Protein AF-A0A0D6P9W5-F1 (afdb_monomer_lite)

InterPro domains:
  IPR011990 Tetratricopeptide-like helical domain superfamily [G3DSA:1.25.40.10] (229-358)
  IPR011990 Tetratricopeptide-like helical domain superfamily [SSF48452] (278-353)
  IPR041307 Polysaccharide biosynthesis enzyme WcbI [PF18588] (5-209)

Structure (mmCIF, N/CA/C/O backbone):
data_AF-A0A0D6P9W5-F1
#
_entry.id   AF-A0A0D6P9W5-F1
#
loop_
_atom_site.group_PDB
_atom_site.id
_atom_site.type_symbol
_atom_site.label_atom_id
_atom_site.label_alt_id
_atom_site.label_comp_id
_atom_site.label_asym_id
_atom_site.label_entity_id
_atom_site.label_seq_id
_atom_site.pdbx_PDB_ins_code
_atom_site.Cartn_x
_atom_site.Cartn_y
_atom_site.Cartn_z
_atom_site.occupancy
_atom_site.B_iso_or_equiv
_atom_site.auth_seq_id
_atom_site.auth_comp_id
_atom_site.auth_asym_id
_atom_site.auth_atom_id
_atom_site.pdbx_PDB_model_num
ATOM 1 N N . MET A 1 1 ? -7.718 16.954 31.239 1.00 73.81 1 MET A N 1
ATOM 2 C CA . MET A 1 1 ? -6.348 16.481 31.524 1.00 73.81 1 MET A CA 1
ATOM 3 C C . MET A 1 1 ? -5.926 15.621 30.350 1.00 73.81 1 MET A C 1
ATOM 5 O O . MET A 1 1 ? -6.805 14.928 29.845 1.00 73.81 1 MET A O 1
ATOM 9 N N . PRO A 1 2 ? -4.660 15.687 29.917 1.00 88.88 2 PRO A N 1
ATOM 10 C CA . PRO A 1 2 ? -4.118 14.778 28.911 1.00 88.88 2 PRO A CA 1
ATOM 11 C C . PRO A 1 2 ? -4.365 13.317 29.278 1.00 88.88 2 PRO A C 1
ATOM 13 O O . PRO A 1 2 ? -4.157 12.948 30.436 1.00 88.88 2 PRO A O 1
ATOM 16 N N . ARG A 1 3 ? -4.793 12.513 28.309 1.00 95.19 3 ARG A N 1
ATOM 17 C CA . ARG A 1 3 ? -4.984 11.064 28.444 1.00 95.19 3 ARG A CA 1
ATOM 18 C C . ARG A 1 3 ? -3.807 10.316 27.832 1.00 95.19 3 ARG A C 1
ATOM 20 O O . ARG A 1 3 ? -3.187 10.810 26.891 1.00 95.19 3 ARG A O 1
ATOM 27 N N . LEU A 1 4 ? -3.536 9.110 28.312 1.00 95.19 4 LEU A N 1
ATOM 28 C CA . LEU A 1 4 ? -2.693 8.133 27.632 1.00 95.19 4 LEU A CA 1
ATOM 29 C C . LEU A 1 4 ? -3.561 7.200 26.778 1.00 95.19 4 LEU A C 1
ATOM 31 O O . LEU A 1 4 ? -4.374 6.439 27.309 1.00 95.19 4 LEU A O 1
ATOM 35 N N . ILE A 1 5 ? -3.370 7.254 25.460 1.00 96.50 5 ILE A N 1
ATOM 36 C CA . ILE A 1 5 ? -4.061 6.418 24.475 1.00 96.50 5 ILE A CA 1
ATOM 37 C C . ILE A 1 5 ? -3.080 5.377 23.926 1.00 96.50 5 ILE A C 1
ATOM 39 O O . ILE A 1 5 ? -2.125 5.714 23.227 1.00 96.50 5 ILE A O 1
ATOM 43 N N . ALA A 1 6 ? -3.313 4.103 24.228 1.00 94.81 6 ALA A N 1
ATOM 44 C CA . ALA A 1 6 ? -2.525 3.003 23.683 1.00 94.81 6 ALA A CA 1
ATOM 45 C C . ALA A 1 6 ? -3.241 2.393 22.471 1.00 94.81 6 ALA A C 1
ATOM 47 O O . ALA A 1 6 ? -4.403 2.005 22.570 1.00 94.81 6 ALA A O 1
ATOM 48 N N . PHE A 1 7 ? -2.550 2.285 21.340 1.00 94.81 7 PHE A N 1
ATOM 49 C CA . PHE A 1 7 ? -3.012 1.600 20.136 1.00 94.81 7 PHE A CA 1
ATOM 50 C C . PHE A 1 7 ? -2.336 0.237 20.052 1.00 94.81 7 PHE A C 1
ATOM 52 O O . PHE A 1 7 ? -1.133 0.152 19.820 1.00 94.81 7 PHE A O 1
ATOM 59 N N . PHE A 1 8 ? -3.111 -0.827 20.225 1.00 92.00 8 PHE A N 1
ATOM 60 C CA . PHE A 1 8 ? -2.638 -2.201 20.136 1.00 92.00 8 PHE A CA 1
ATOM 61 C C . PHE A 1 8 ? -3.148 -2.858 18.853 1.00 92.00 8 PHE A C 1
ATOM 63 O O . PHE A 1 8 ? -4.350 -2.839 18.569 1.00 92.00 8 PHE A O 1
ATOM 70 N N . GLY A 1 9 ? -2.247 -3.433 18.063 1.00 90.88 9 GLY A N 1
ATOM 71 C CA . GLY A 1 9 ? -2.617 -4.166 16.854 1.00 90.88 9 GLY A CA 1
ATOM 72 C C . GLY A 1 9 ? -1.508 -4.224 15.815 1.00 90.88 9 GLY A C 1
ATOM 73 O O . GLY A 1 9 ? -0.324 -4.120 16.127 1.00 90.88 9 GLY A O 1
ATOM 74 N N . ASN A 1 10 ? -1.917 -4.397 14.565 1.00 90.38 10 ASN A N 1
ATOM 75 C CA . ASN A 1 10 ? -1.040 -4.500 13.411 1.00 90.38 10 ASN A CA 1
ATOM 76 C C . ASN A 1 10 ? -0.687 -3.106 12.840 1.00 90.38 10 ASN A C 1
ATOM 78 O O . ASN A 1 10 ? -0.968 -2.069 13.449 1.00 90.38 10 ASN A O 1
ATOM 82 N N . CYS A 1 11 ? -0.109 -3.067 11.637 1.00 89.75 11 CYS A N 1
ATOM 83 C CA . CYS A 1 11 ? 0.222 -1.835 10.916 1.00 89.75 11 CYS A CA 1
ATOM 84 C C . CYS A 1 11 ? -0.939 -0.824 10.818 1.00 89.75 11 CYS A C 1
ATOM 86 O O . CYS A 1 11 ? -0.685 0.373 10.890 1.00 89.75 11 CYS A O 1
ATOM 88 N N . GLN A 1 12 ? -2.203 -1.263 10.739 1.00 94.38 12 GLN A N 1
ATOM 89 C CA . GLN A 1 12 ? -3.370 -0.370 10.728 1.00 94.38 12 GLN A CA 1
ATOM 90 C C . GLN A 1 12 ? -3.530 0.372 12.061 1.00 94.38 12 GLN A C 1
ATOM 92 O O . GLN A 1 12 ? -3.827 1.565 12.059 1.00 94.38 12 GLN A O 1
ATOM 97 N N . SER A 1 13 ? -3.288 -0.294 13.198 1.00 94.31 13 SER A N 1
ATOM 98 C CA . SER A 1 13 ? -3.256 0.366 14.512 1.00 94.31 13 SER A CA 1
ATOM 99 C C . SER A 1 13 ? -2.096 1.352 14.620 1.00 94.31 13 SER A C 1
ATOM 101 O O . SER A 1 13 ? -2.263 2.426 15.195 1.00 94.31 13 SER A O 1
ATOM 103 N N . GLY A 1 14 ? -0.947 1.026 14.021 1.00 93.81 14 GLY A N 1
ATOM 104 C CA . GLY A 1 14 ? 0.173 1.958 13.882 1.00 93.81 14 GLY A CA 1
ATOM 105 C C . GLY A 1 14 ? -0.230 3.223 13.120 1.00 93.81 14 GLY A C 1
ATOM 106 O O . GLY A 1 14 ? -0.038 4.330 13.619 1.00 93.81 14 GLY A O 1
ATOM 107 N N . SER A 1 15 ? -0.885 3.071 11.966 1.00 94.12 15 SER A N 1
ATOM 108 C CA . SER A 1 15 ? -1.388 4.197 11.167 1.00 94.12 15 SER A CA 1
ATOM 109 C C . SER A 1 15 ? -2.434 5.035 11.912 1.00 94.12 15 SER A C 1
ATOM 111 O O . SER A 1 15 ? -2.401 6.263 11.821 1.00 94.12 15 SER A O 1
ATOM 113 N N . LEU A 1 16 ? -3.333 4.407 12.682 1.00 96.25 16 LEU A N 1
ATOM 114 C CA . LEU A 1 16 ? -4.276 5.117 13.557 1.00 96.25 16 LEU A CA 1
ATOM 115 C C . LEU A 1 16 ? -3.544 5.941 14.622 1.00 96.25 16 LEU A C 1
ATOM 117 O O . LEU A 1 16 ? -3.889 7.103 14.833 1.00 96.25 16 LEU A O 1
ATOM 121 N N . CYS A 1 17 ? -2.512 5.371 15.251 1.00 96.31 17 CYS A N 1
ATOM 122 C CA . CYS A 1 17 ? -1.683 6.069 16.231 1.00 96.31 17 CYS A CA 1
ATOM 123 C C . CYS A 1 17 ? -0.989 7.288 15.610 1.00 96.31 17 CYS A C 1
ATOM 125 O O . CYS A 1 17 ? -1.075 8.381 16.163 1.00 96.31 17 CYS A O 1
ATOM 127 N N . THR A 1 18 ? -0.359 7.132 14.440 1.00 94.88 18 THR A N 1
ATOM 128 C CA . THR A 1 18 ? 0.296 8.239 13.721 1.00 94.88 18 THR A CA 1
ATOM 129 C C . THR A 1 18 ? -0.693 9.337 13.339 1.00 94.88 18 THR A C 1
ATOM 131 O O . THR A 1 18 ? -0.389 10.522 13.474 1.00 94.88 18 THR A O 1
ATOM 134 N N . LEU A 1 19 ? -1.889 8.971 12.877 1.00 95.38 19 LEU A N 1
ATOM 135 C CA . LEU A 1 19 ? -2.914 9.952 12.537 1.00 95.38 19 LEU A CA 1
ATOM 136 C C . LEU A 1 19 ? -3.408 10.701 13.782 1.00 95.38 19 LEU A C 1
ATOM 138 O O . LEU A 1 19 ? -3.564 11.920 13.741 1.00 95.38 19 LEU A O 1
ATOM 142 N N . TYR A 1 20 ? -3.590 10.000 14.904 1.00 96.44 20 TYR A N 1
ATOM 143 C CA . TYR A 1 20 ? -3.958 10.617 16.179 1.00 96.44 20 TYR A CA 1
ATOM 144 C C . TYR A 1 20 ? -2.871 11.582 16.667 1.00 96.44 20 TYR A C 1
ATOM 146 O O . TYR A 1 20 ? -3.162 12.712 17.059 1.00 96.44 20 TYR A O 1
ATOM 154 N N . GLU A 1 21 ? -1.607 11.164 16.595 1.00 95.88 21 GLU A N 1
ATOM 155 C CA . GLU A 1 21 ? -0.449 11.983 16.958 1.00 95.88 21 GLU A CA 1
ATOM 156 C C . GLU A 1 21 ? -0.388 13.285 16.155 1.00 95.88 21 GLU A C 1
ATOM 158 O O . GLU A 1 21 ? -0.089 14.344 16.698 1.00 95.88 21 GLU A O 1
ATOM 163 N N . ARG A 1 22 ? -0.711 13.231 14.863 1.00 93.75 22 ARG A N 1
ATOM 164 C CA . ARG A 1 22 ? -0.615 14.395 13.975 1.00 93.75 22 ARG A CA 1
ATOM 165 C C . ARG A 1 22 ? -1.834 15.309 14.030 1.00 93.75 22 ARG A C 1
ATOM 167 O O . ARG A 1 22 ? -1.675 16.523 13.951 1.00 93.75 22 ARG A O 1
ATOM 174 N N . CYS A 1 23 ? -3.034 14.747 14.152 1.00 94.19 23 CYS A N 1
ATOM 175 C CA . CYS A 1 23 ? -4.282 15.506 14.039 1.00 94.19 23 CYS A CA 1
ATOM 176 C C . CYS A 1 23 ? -4.918 15.852 15.391 1.00 94.19 23 CYS A C 1
ATOM 178 O O . CYS A 1 23 ? -5.648 16.835 15.472 1.00 94.19 23 CYS A O 1
ATOM 180 N N . VAL A 1 24 ? -4.669 15.068 16.446 1.00 95.56 24 VAL A N 1
ATOM 181 C CA . VAL A 1 24 ? -5.411 15.169 17.718 1.00 95.56 24 VAL A CA 1
ATOM 182 C C . VAL A 1 24 ? -4.525 15.630 18.876 1.00 95.56 24 VAL A C 1
ATOM 184 O O . VAL A 1 24 ? -4.942 16.473 19.676 1.00 95.56 24 VAL A O 1
ATOM 187 N N . VAL A 1 25 ? -3.292 15.123 18.982 1.00 96.06 25 VAL A N 1
ATOM 188 C CA . VAL A 1 25 ? -2.354 15.505 20.060 1.00 96.06 25 VAL A CA 1
ATOM 189 C C . VAL A 1 25 ? -2.062 17.013 20.106 1.00 96.06 25 VAL A C 1
ATOM 191 O O . VAL A 1 25 ? -2.088 17.556 21.211 1.00 96.06 25 VAL A O 1
ATOM 194 N N . PRO A 1 26 ? -1.870 17.739 18.981 1.00 94.75 26 PRO A N 1
ATOM 195 C CA . PRO A 1 26 ? -1.599 19.181 19.023 1.00 94.75 26 PRO A CA 1
ATOM 196 C C . PRO A 1 26 ? -2.711 20.016 19.673 1.00 94.75 26 PRO A C 1
ATOM 198 O O . PRO A 1 26 ? -2.449 21.122 20.138 1.00 94.75 26 PRO A O 1
ATOM 201 N N . ILE A 1 27 ? -3.939 19.491 19.706 1.00 92.69 27 ILE A N 1
ATOM 202 C CA . ILE A 1 27 ? -5.123 20.163 20.252 1.00 92.69 27 ILE A CA 1
ATOM 203 C C . ILE A 1 27 ? -5.409 19.686 21.682 1.00 92.69 27 ILE A C 1
ATOM 205 O O . ILE A 1 27 ? -5.670 20.485 22.579 1.00 92.69 27 ILE A O 1
ATOM 209 N N . THR A 1 28 ? -5.351 18.374 21.910 1.00 94.12 28 THR A N 1
ATOM 210 C CA . THR A 1 28 ? -5.753 17.752 23.185 1.00 94.12 28 THR A CA 1
ATOM 211 C C . THR A 1 28 ? -4.629 17.686 24.220 1.00 94.12 28 THR A C 1
ATOM 213 O O . THR A 1 28 ? -4.897 17.633 25.422 1.00 94.12 28 THR A O 1
ATOM 216 N N . GLY A 1 29 ? -3.371 17.672 23.769 1.00 95.12 29 GLY A N 1
ATOM 217 C CA . GLY A 1 29 ? -2.205 17.395 24.605 1.00 95.12 29 GLY A CA 1
ATOM 218 C C . GLY A 1 29 ? -2.094 15.935 25.056 1.00 95.12 29 GLY A C 1
ATOM 219 O O . GLY A 1 29 ? -1.269 15.652 25.924 1.00 95.12 29 GLY A O 1
ATOM 220 N N . ASP A 1 30 ? -2.916 15.027 24.514 1.00 96.50 30 ASP A N 1
ATOM 221 C CA . ASP A 1 30 ? -2.878 13.595 24.825 1.00 96.50 30 ASP A CA 1
ATOM 222 C C . ASP A 1 30 ? -1.500 12.980 24.525 1.00 96.50 30 ASP A C 1
ATOM 224 O O . ASP A 1 30 ? -0.731 13.458 23.692 1.00 96.50 30 ASP A O 1
ATOM 228 N N . ARG A 1 31 ? -1.194 11.872 25.195 1.00 96.50 31 ARG A N 1
ATOM 229 C CA . ARG A 1 31 ? -0.029 11.033 24.903 1.00 96.50 31 ARG A CA 1
ATOM 230 C C . ARG A 1 31 ? -0.496 9.781 24.183 1.00 96.50 31 ARG A C 1
ATOM 232 O O . ARG A 1 31 ? -1.499 9.190 24.574 1.00 96.50 31 ARG A O 1
ATOM 239 N N . VAL A 1 32 ? 0.259 9.346 23.182 1.00 96.62 32 VAL A N 1
ATOM 240 C CA . VAL A 1 32 ? -0.043 8.125 22.429 1.00 96.62 32 VAL A CA 1
ATOM 241 C C . VAL A 1 32 ? 1.109 7.134 22.478 1.00 96.62 32 VAL A C 1
ATOM 243 O O . VAL A 1 32 ? 2.268 7.525 22.614 1.00 96.62 32 VAL A O 1
ATOM 246 N N . ALA A 1 33 ? 0.783 5.851 22.368 1.00 94.44 33 ALA A N 1
ATOM 247 C CA . ALA A 1 33 ? 1.757 4.781 22.203 1.00 94.44 33 ALA A CA 1
ATOM 248 C C . ALA A 1 33 ? 1.201 3.708 21.264 1.00 94.44 33 ALA A C 1
ATOM 250 O O . ALA A 1 33 ? 0.053 3.292 21.414 1.00 94.44 33 ALA A O 1
ATOM 251 N N . TYR A 1 34 ? 2.020 3.241 20.324 1.00 92.94 34 TYR A N 1
ATOM 252 C CA . TYR A 1 34 ? 1.706 2.094 19.477 1.00 92.94 34 TYR A CA 1
ATOM 253 C C . TYR A 1 34 ? 2.396 0.838 20.009 1.00 92.94 34 TYR A C 1
ATOM 255 O O . TYR A 1 34 ? 3.574 0.867 20.362 1.00 92.94 34 TYR A O 1
ATOM 263 N N . ILE A 1 35 ? 1.651 -0.262 20.048 1.00 89.88 35 ILE A N 1
ATOM 264 C CA . ILE A 1 35 ? 2.100 -1.565 20.523 1.00 89.88 35 ILE A CA 1
ATOM 265 C C . ILE A 1 35 ? 1.747 -2.593 19.453 1.00 89.88 35 ILE A C 1
ATOM 267 O O . ILE A 1 35 ? 0.573 -2.861 19.182 1.00 89.88 35 ILE A O 1
ATOM 271 N N . ALA A 1 36 ? 2.780 -3.159 18.836 1.00 85.81 36 ALA A N 1
ATOM 272 C CA . ALA A 1 36 ? 2.618 -4.146 17.784 1.00 85.81 36 ALA A CA 1
ATOM 273 C C . ALA A 1 36 ? 2.096 -5.475 18.349 1.00 85.81 36 ALA A C 1
ATOM 275 O O . ALA A 1 36 ? 2.652 -6.014 19.302 1.00 85.81 36 ALA A O 1
ATOM 276 N N . SER A 1 37 ? 1.074 -6.045 17.715 1.00 80.50 37 SER A N 1
ATOM 277 C CA . SER A 1 37 ? 0.486 -7.335 18.100 1.00 80.50 37 SER A CA 1
ATOM 278 C C . SER A 1 37 ? 1.173 -8.544 17.450 1.00 80.50 37 SER A C 1
ATOM 280 O O . SER A 1 37 ? 0.626 -9.643 17.465 1.00 80.50 37 SER A O 1
ATOM 282 N N . TYR A 1 38 ? 2.331 -8.356 16.810 1.00 72.31 38 TYR A N 1
ATOM 283 C CA . TYR A 1 38 ? 3.056 -9.426 16.108 1.00 72.31 38 TYR A CA 1
ATOM 284 C C . TYR A 1 38 ? 3.958 -10.261 17.029 1.00 72.31 38 TYR A C 1
ATOM 286 O O . TYR A 1 38 ? 4.495 -11.282 16.604 1.00 72.31 38 TYR A O 1
ATOM 294 N N . SER A 1 39 ? 4.138 -9.828 18.275 1.00 64.50 39 SER A N 1
ATOM 295 C CA . SER A 1 39 ? 4.960 -10.485 19.288 1.00 64.50 39 SER A CA 1
ATOM 296 C C . SER A 1 39 ? 4.282 -10.406 20.651 1.00 64.50 39 SER A C 1
ATOM 298 O O . SER A 1 39 ? 3.387 -9.585 20.861 1.00 64.50 39 SER A O 1
ATOM 300 N N . ASP A 1 40 ? 4.725 -11.248 21.584 1.00 69.38 40 ASP A N 1
ATOM 301 C CA . ASP A 1 40 ? 4.310 -11.135 22.979 1.00 69.38 40 ASP A CA 1
ATOM 302 C C . ASP A 1 40 ? 4.619 -9.732 23.523 1.00 69.38 40 ASP A C 1
ATOM 304 O O . ASP A 1 40 ? 5.593 -9.089 23.120 1.00 69.38 40 ASP A O 1
ATOM 308 N N . LEU A 1 41 ? 3.772 -9.263 24.442 1.00 72.19 41 LEU A N 1
ATOM 309 C CA . LEU A 1 41 ? 3.985 -8.000 25.141 1.00 72.19 41 LEU A CA 1
ATOM 310 C C . LEU A 1 41 ? 5.282 -8.086 25.949 1.00 72.19 41 LEU A C 1
ATOM 312 O O . LEU A 1 41 ? 5.387 -8.887 26.880 1.00 72.19 41 LEU A O 1
ATOM 316 N N . ASP A 1 42 ? 6.251 -7.234 25.621 1.00 76.56 42 ASP A N 1
ATOM 317 C CA . ASP A 1 42 ? 7.378 -6.997 26.513 1.00 76.56 42 ASP A CA 1
ATOM 318 C C . ASP A 1 42 ? 6.920 -6.229 27.769 1.00 76.56 42 ASP A C 1
ATOM 320 O O . ASP A 1 42 ? 5.776 -5.770 27.874 1.00 76.56 42 ASP A O 1
ATOM 324 N N . SER A 1 43 ? 7.809 -6.096 28.757 1.00 75.75 43 SER A N 1
ATOM 325 C CA . SER A 1 43 ? 7.474 -5.411 30.011 1.00 75.75 43 SER A CA 1
ATOM 326 C C . SER A 1 43 ? 7.020 -3.965 29.786 1.00 75.75 43 SER A C 1
ATOM 328 O O . SER A 1 43 ? 6.103 -3.502 30.452 1.00 75.75 43 SER A O 1
ATOM 330 N N . SER A 1 44 ? 7.604 -3.272 28.804 1.00 81.31 44 SER A N 1
ATOM 331 C CA . SER A 1 44 ? 7.263 -1.884 28.475 1.00 81.31 44 SER A CA 1
ATOM 332 C C . SER A 1 44 ? 5.863 -1.767 27.861 1.00 81.31 44 SER A C 1
ATOM 334 O O . SER A 1 44 ? 5.085 -0.878 28.220 1.00 81.31 44 SER A O 1
ATOM 336 N N . GLY A 1 45 ? 5.513 -2.672 26.949 1.00 81.12 45 GLY A N 1
ATOM 337 C CA . GLY A 1 45 ? 4.194 -2.766 26.336 1.00 81.12 45 GLY A CA 1
ATOM 338 C C . GLY A 1 45 ? 3.125 -3.126 27.362 1.00 81.12 45 GLY A C 1
ATOM 339 O O . GLY A 1 45 ? 2.077 -2.483 27.394 1.00 81.12 45 GLY A O 1
ATOM 340 N N . ALA A 1 46 ? 3.403 -4.087 28.246 1.00 81.12 46 ALA A N 1
ATOM 341 C CA . ALA A 1 46 ? 2.500 -4.453 29.336 1.00 81.12 46 ALA A CA 1
ATOM 342 C C . ALA A 1 46 ? 2.240 -3.272 30.289 1.00 81.12 46 ALA A C 1
ATOM 344 O O . ALA A 1 46 ? 1.084 -2.977 30.599 1.00 81.12 46 ALA A O 1
ATOM 345 N N . ASP A 1 47 ? 3.288 -2.543 30.683 1.00 82.94 47 ASP A N 1
ATOM 346 C CA . ASP A 1 47 ? 3.173 -1.351 31.532 1.00 82.94 47 ASP A CA 1
ATOM 347 C C . ASP A 1 47 ? 2.386 -0.227 30.838 1.00 82.94 47 ASP A C 1
ATOM 349 O O . ASP A 1 47 ? 1.559 0.452 31.457 1.00 82.94 47 ASP A O 1
ATOM 353 N N . THR A 1 48 ? 2.592 -0.046 29.531 1.00 85.25 48 THR A N 1
ATOM 354 C CA . THR A 1 48 ? 1.854 0.936 28.721 1.00 85.25 48 THR A CA 1
ATOM 355 C C . THR A 1 48 ? 0.369 0.587 28.647 1.00 85.25 48 THR A C 1
ATOM 357 O O . THR A 1 48 ? -0.474 1.453 28.866 1.00 85.25 48 THR A O 1
ATOM 360 N N . VAL A 1 49 ? 0.031 -0.682 28.399 1.00 84.81 49 VAL A N 1
ATOM 361 C CA . VAL A 1 49 ? -1.360 -1.161 28.402 1.00 84.81 49 VAL A CA 1
ATOM 362 C C . VAL A 1 49 ? -2.002 -0.975 29.779 1.00 84.81 49 VAL A C 1
ATOM 364 O O . VAL A 1 49 ? -3.137 -0.509 29.867 1.00 84.81 49 VAL A O 1
ATOM 367 N N . ALA A 1 50 ? -1.285 -1.302 30.857 1.00 83.19 50 ALA A N 1
ATOM 368 C CA . ALA A 1 50 ? -1.795 -1.200 32.224 1.00 83.19 50 ALA A CA 1
ATOM 369 C C . ALA A 1 50 ? -2.017 0.250 32.687 1.00 83.19 50 ALA A C 1
ATOM 371 O O . ALA A 1 50 ? -2.895 0.501 33.514 1.00 83.19 50 ALA A O 1
ATOM 372 N N . SER A 1 51 ? -1.227 1.194 32.168 1.00 87.44 51 SER A N 1
ATOM 373 C CA . SER A 1 51 ? -1.300 2.620 32.511 1.00 87.44 51 SER A CA 1
ATOM 374 C C . SER A 1 51 ? -2.175 3.451 31.571 1.00 87.44 51 SER A C 1
ATOM 376 O O . SER A 1 51 ? -2.415 4.624 31.856 1.00 87.44 51 SER A O 1
ATOM 378 N N . ALA A 1 52 ? -2.659 2.875 30.468 1.00 92.12 52 ALA A N 1
ATOM 379 C CA . ALA A 1 52 ? -3.482 3.583 29.499 1.00 92.12 52 ALA A CA 1
ATOM 380 C C . ALA A 1 52 ? -4.856 3.960 30.076 1.00 92.12 52 ALA A C 1
ATOM 382 O O . ALA A 1 52 ? -5.562 3.129 30.657 1.00 92.12 52 ALA A O 1
ATOM 383 N N . ASP A 1 53 ? -5.273 5.203 29.829 1.00 94.62 53 ASP A N 1
ATOM 384 C CA . ASP A 1 53 ? -6.643 5.653 30.086 1.00 94.62 53 ASP A CA 1
ATOM 385 C C . ASP A 1 53 ? -7.603 5.037 29.061 1.00 94.62 53 ASP A C 1
ATOM 387 O O . ASP A 1 53 ? -8.715 4.617 29.396 1.00 94.62 53 ASP A O 1
ATOM 391 N N . ILE A 1 54 ? -7.157 4.964 27.800 1.00 95.06 54 ILE A N 1
ATOM 392 C CA . ILE A 1 54 ? -7.883 4.330 26.700 1.00 95.06 54 ILE A CA 1
ATOM 393 C C 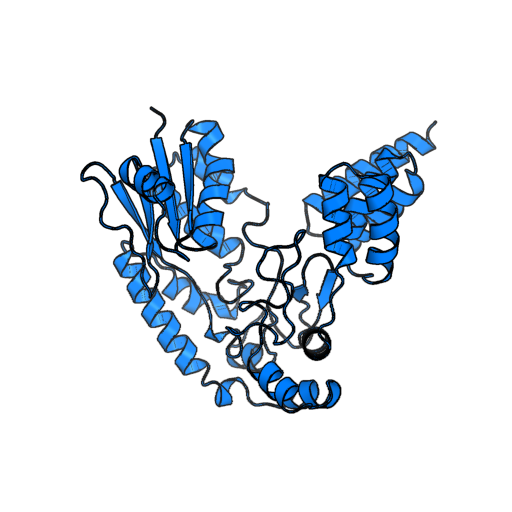. ILE A 1 54 ? -6.963 3.344 25.984 1.00 95.06 54 ILE A C 1
ATOM 395 O O . ILE A 1 54 ? -5.892 3.717 25.509 1.00 95.06 54 ILE A O 1
ATOM 399 N N . LEU A 1 55 ? -7.422 2.101 25.848 1.00 94.31 55 LEU A N 1
ATOM 400 C CA . LEU A 1 55 ? -6.804 1.102 24.982 1.00 94.31 55 LEU A CA 1
ATOM 401 C C . LEU A 1 55 ? -7.648 0.940 23.715 1.00 94.31 55 LEU A C 1
ATOM 403 O O . LEU A 1 55 ? -8.764 0.419 23.765 1.00 94.31 55 LEU A O 1
ATOM 407 N N . VAL A 1 56 ? -7.096 1.342 22.576 1.00 94.69 56 VAL A N 1
ATOM 408 C CA . VAL A 1 56 ? -7.613 1.022 21.245 1.00 94.69 56 VAL A CA 1
ATOM 409 C C . VAL A 1 56 ? -7.077 -0.357 20.864 1.00 94.69 56 VAL A C 1
ATOM 411 O O . VAL A 1 56 ? -5.905 -0.493 20.524 1.00 94.69 56 VAL A O 1
ATOM 414 N N . ASN A 1 57 ? -7.914 -1.389 20.970 1.00 92.44 57 ASN A N 1
ATOM 415 C CA . ASN A 1 57 ? -7.524 -2.785 20.764 1.00 92.44 57 ASN A CA 1
ATOM 416 C C . ASN A 1 57 ? -8.079 -3.308 19.434 1.00 92.44 57 ASN A C 1
ATOM 418 O O . ASN A 1 57 ? -9.298 -3.396 19.248 1.00 92.44 57 ASN A O 1
ATOM 422 N N . GLN A 1 58 ? -7.191 -3.649 18.504 1.00 92.75 58 GLN A N 1
ATOM 423 C CA . GLN A 1 58 ? -7.594 -4.200 17.219 1.00 92.75 58 GLN A CA 1
ATOM 424 C C . GLN A 1 58 ? -8.038 -5.657 17.356 1.00 92.75 58 GLN A C 1
ATOM 426 O O . GLN A 1 58 ? -7.304 -6.514 17.840 1.00 92.75 58 GLN A O 1
ATOM 431 N N . VAL A 1 59 ? -9.236 -5.956 16.862 1.00 90.25 59 VAL A N 1
ATOM 432 C CA . VAL A 1 59 ? -9.761 -7.317 16.801 1.00 90.25 59 VAL A CA 1
ATOM 433 C C . VAL A 1 59 ? -9.207 -8.003 15.558 1.00 90.25 59 VAL A C 1
ATOM 435 O O . VAL A 1 59 ? -9.590 -7.686 14.428 1.00 90.25 59 VAL A O 1
ATOM 438 N N . LEU A 1 60 ? -8.303 -8.950 15.794 1.00 85.81 60 LEU A N 1
ATOM 439 C CA . LEU A 1 60 ? -7.690 -9.833 14.805 1.00 85.81 60 LEU A CA 1
ATOM 440 C C . LEU A 1 60 ? -8.303 -11.240 14.893 1.00 85.81 60 LEU A C 1
ATOM 442 O O . LEU A 1 60 ? -8.959 -11.592 15.871 1.00 85.81 60 LEU A O 1
ATOM 446 N N . ASP A 1 61 ? -8.053 -12.072 13.880 1.00 78.19 61 ASP A N 1
ATOM 447 C CA . ASP A 1 61 ? -8.487 -13.481 13.876 1.00 78.19 61 ASP A CA 1
ATOM 448 C C . ASP A 1 61 ? -7.579 -14.384 14.749 1.00 78.19 61 ASP A C 1
ATOM 450 O O . ASP A 1 61 ? -7.790 -15.595 14.822 1.00 78.19 61 ASP A O 1
ATOM 454 N N . PHE A 1 62 ? -6.550 -13.815 15.388 1.00 68.88 62 PHE A N 1
ATOM 455 C CA . PHE A 1 62 ? -5.510 -14.519 16.140 1.00 68.88 62 PHE A CA 1
ATOM 456 C C . PHE A 1 62 ? -5.093 -13.758 17.413 1.00 68.88 62 PHE A C 1
ATOM 458 O O . PHE A 1 62 ? -5.306 -12.555 17.527 1.00 68.88 62 PHE A O 1
ATOM 465 N N . ALA A 1 63 ? -4.503 -14.486 18.368 1.00 57.62 63 ALA A N 1
ATOM 466 C CA . ALA A 1 63 ? -3.849 -13.952 19.570 1.00 57.62 63 ALA A CA 1
ATOM 467 C C . ALA A 1 63 ? -2.480 -13.326 19.212 1.00 57.62 63 ALA A C 1
ATOM 469 O O . ALA A 1 63 ? -1.871 -13.794 18.249 1.00 57.62 63 ALA A O 1
ATOM 470 N N . PRO A 1 64 ? -1.948 -12.345 19.969 1.00 56.69 64 PRO A N 1
ATOM 471 C CA . PRO A 1 64 ? -2.301 -11.983 21.341 1.00 56.69 64 PRO A CA 1
ATOM 472 C C . PRO A 1 64 ? -3.429 -10.958 21.460 1.00 56.69 64 PRO A C 1
ATOM 474 O O . PRO A 1 64 ? -3.586 -10.064 20.638 1.00 56.69 64 PRO A O 1
ATOM 477 N N . ASP A 1 65 ? -4.191 -11.093 22.544 1.00 66.44 65 ASP A N 1
ATOM 478 C CA . ASP A 1 65 ? -5.234 -10.157 22.939 1.00 66.44 65 ASP A CA 1
ATOM 479 C C . ASP A 1 65 ? -4.913 -9.619 24.343 1.00 66.44 65 ASP A C 1
ATOM 481 O O . ASP A 1 65 ? -4.925 -10.390 25.309 1.00 66.44 65 ASP A O 1
ATOM 485 N N . PRO A 1 66 ? -4.621 -8.317 24.487 1.00 62.66 66 PRO A N 1
ATOM 486 C CA . PRO A 1 66 ? -4.150 -7.717 25.728 1.00 62.66 66 PRO A CA 1
ATOM 487 C C . PRO A 1 66 ? -5.283 -7.505 26.743 1.00 62.66 66 PRO A C 1
ATOM 489 O O . PRO A 1 66 ? -5.095 -6.764 27.701 1.00 62.66 66 PRO A O 1
ATOM 492 N N . ARG A 1 67 ? -6.462 -8.126 26.558 1.00 61.53 67 ARG A N 1
ATOM 493 C CA . ARG A 1 67 ? -7.683 -7.958 27.375 1.00 61.53 67 ARG A CA 1
ATOM 494 C C . ARG A 1 67 ? -7.496 -8.037 28.899 1.00 61.53 67 ARG A C 1
ATOM 496 O O . ARG A 1 67 ? -8.411 -7.643 29.619 1.00 61.53 67 ARG A O 1
ATOM 503 N N . GLN A 1 68 ? -6.359 -8.512 29.411 1.00 63.19 68 GLN A N 1
ATOM 504 C CA . GLN A 1 68 ? -5.972 -8.325 30.814 1.00 63.19 68 GLN A CA 1
ATOM 505 C C . GLN A 1 68 ? -5.475 -6.887 31.058 1.00 63.19 68 GLN A C 1
ATOM 507 O O . GLN A 1 68 ? -4.289 -6.647 31.266 1.00 63.19 68 GLN A O 1
ATOM 512 N N . VAL A 1 69 ? -6.404 -5.931 31.034 1.00 68.56 69 VAL A N 1
ATOM 513 C CA . VAL A 1 69 ? -6.157 -4.515 31.352 1.00 68.56 69 VAL A CA 1
ATOM 514 C C . VAL A 1 69 ? -6.653 -4.156 32.753 1.00 68.56 69 VAL A C 1
ATOM 516 O O . VAL A 1 69 ? -7.462 -4.876 33.342 1.00 68.56 69 VAL A O 1
ATOM 519 N N . SER A 1 70 ? -6.196 -3.020 33.290 1.00 71.56 70 SER A N 1
ATOM 520 C CA . SER A 1 70 ? -6.741 -2.459 34.532 1.00 71.56 70 SER A CA 1
ATOM 521 C C . SER A 1 70 ? -8.247 -2.192 34.403 1.00 71.56 70 SER A C 1
ATOM 523 O O . SER A 1 70 ? -8.727 -1.778 33.349 1.00 71.56 70 SER A O 1
ATOM 525 N N . ALA A 1 71 ? -9.000 -2.338 35.499 1.00 72.44 71 ALA A N 1
ATOM 526 C CA . ALA A 1 71 ? -10.435 -2.035 35.536 1.00 72.44 71 ALA A CA 1
ATOM 527 C C . ALA A 1 71 ? -10.764 -0.560 35.217 1.00 72.44 71 ALA A C 1
ATOM 529 O O . ALA A 1 71 ? -11.900 -0.248 34.867 1.00 72.44 71 ALA A O 1
ATOM 530 N N . SER A 1 72 ? -9.790 0.346 35.353 1.00 81.69 72 SER A N 1
ATOM 531 C CA . SER A 1 72 ? -9.933 1.767 35.018 1.00 81.69 72 SER A CA 1
ATOM 532 C C . SER A 1 72 ? -9.745 2.075 33.530 1.00 81.69 72 SER A C 1
ATOM 534 O O . SER A 1 72 ? -10.131 3.155 33.091 1.00 81.69 72 SER A O 1
ATOM 536 N N . THR A 1 73 ? -9.148 1.163 32.758 1.00 88.50 73 THR A N 1
ATOM 537 C CA . THR A 1 73 ? -8.838 1.381 31.342 1.00 88.50 73 THR A CA 1
ATOM 538 C C . THR A 1 73 ? -10.093 1.212 30.496 1.00 88.50 73 THR A C 1
ATOM 540 O O . THR A 1 73 ? -10.727 0.153 30.482 1.00 88.50 73 THR A O 1
ATOM 543 N N . ARG A 1 74 ? -10.449 2.246 29.731 1.00 92.50 74 ARG A N 1
ATOM 544 C CA . ARG A 1 74 ? -11.539 2.156 28.756 1.00 92.50 74 ARG A CA 1
ATOM 545 C C . ARG A 1 74 ? -11.033 1.467 27.491 1.00 92.50 74 ARG A C 1
ATOM 547 O O . ARG A 1 74 ? -10.205 2.015 26.773 1.00 92.50 74 ARG A O 1
ATOM 554 N N . VAL A 1 75 ? -11.569 0.291 27.179 1.00 91.88 75 VAL A N 1
ATOM 555 C CA . VAL A 1 75 ? -11.218 -0.436 25.950 1.00 91.88 75 VAL A CA 1
ATOM 556 C C . VAL A 1 75 ? -12.159 -0.042 24.812 1.00 91.88 75 VAL A C 1
ATOM 558 O O . VAL A 1 75 ? -13.380 -0.112 24.957 1.00 91.88 75 VAL A O 1
ATOM 561 N N . VAL A 1 76 ? -11.594 0.351 23.672 1.00 93.88 76 VAL A N 1
ATOM 562 C CA . VAL A 1 76 ? -12.314 0.584 22.415 1.00 93.88 76 VAL A CA 1
ATOM 563 C C . VAL A 1 76 ? -11.811 -0.410 21.381 1.00 93.88 76 VAL A C 1
ATOM 565 O O . VAL A 1 76 ? -10.625 -0.449 21.068 1.00 93.88 76 VAL A O 1
ATOM 568 N N . LEU A 1 77 ? -12.721 -1.236 20.870 1.00 93.44 77 LEU A N 1
ATOM 569 C CA . LEU A 1 77 ? -12.403 -2.266 19.889 1.00 93.44 77 LEU A CA 1
ATOM 570 C C . LEU A 1 77 ? -12.469 -1.704 18.465 1.00 93.44 77 LEU A C 1
ATOM 572 O O . LEU A 1 77 ? -13.380 -0.938 18.133 1.00 93.44 77 LEU A O 1
ATOM 576 N N . VAL A 1 78 ? -11.517 -2.110 17.626 1.00 94.75 78 VAL A N 1
ATOM 577 C CA . VAL A 1 78 ? -11.418 -1.685 16.220 1.00 94.75 78 VAL A CA 1
ATOM 578 C C . VAL A 1 78 ? -11.263 -2.910 15.329 1.00 94.75 78 VAL A C 1
ATOM 580 O O . VAL A 1 78 ? -10.418 -3.756 15.615 1.00 94.75 78 VAL A O 1
ATOM 583 N N . PRO A 1 79 ? -12.060 -3.069 14.262 1.00 95.19 79 PRO A N 1
ATOM 584 C CA . PRO A 1 79 ? -11.949 -4.249 13.422 1.00 95.19 79 PRO A CA 1
ATOM 585 C C . PRO A 1 79 ? -10.682 -4.181 12.564 1.00 95.19 79 PRO A C 1
ATOM 587 O O . PRO A 1 79 ? -10.381 -3.156 11.956 1.00 95.19 79 PRO A O 1
ATOM 590 N N . HIS A 1 80 ? -9.969 -5.300 12.451 1.00 94.94 80 HIS A N 1
ATOM 591 C CA . HIS A 1 80 ? -9.047 -5.499 11.338 1.00 94.94 80 HIS A CA 1
ATOM 592 C C . HIS A 1 80 ? -9.820 -5.549 10.017 1.00 94.94 80 HIS A C 1
ATOM 594 O O . HIS A 1 80 ? -10.856 -6.21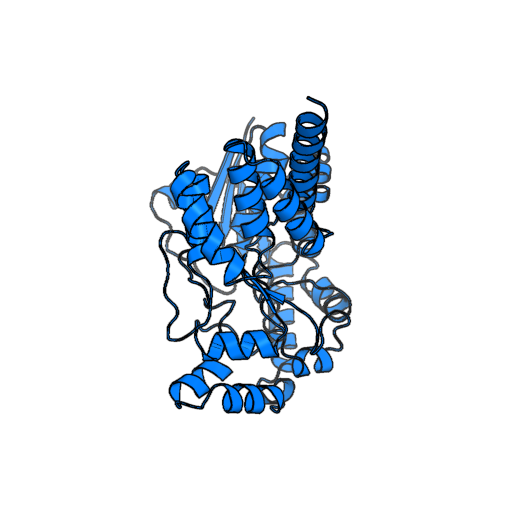9 9.944 1.00 94.94 80 HIS A O 1
ATOM 600 N N . VAL A 1 81 ? -9.306 -4.876 8.984 1.00 95.81 81 VAL A N 1
ATOM 601 C CA . VAL A 1 81 ? -9.930 -4.813 7.652 1.00 95.81 81 VAL A CA 1
ATOM 602 C C . VAL A 1 81 ? -8.997 -5.381 6.586 1.00 95.81 81 VAL A C 1
ATOM 604 O O . VAL A 1 81 ? -7.822 -5.033 6.551 1.00 95.81 81 VAL A O 1
ATOM 607 N N . ALA A 1 82 ? -9.500 -6.259 5.716 1.00 95.69 82 ALA A N 1
ATOM 608 C CA . ALA A 1 82 ? -8.692 -6.879 4.663 1.00 95.69 82 ALA A CA 1
ATOM 609 C C . ALA A 1 82 ? -9.539 -7.367 3.481 1.00 95.69 82 ALA A C 1
ATOM 611 O O . ALA A 1 82 ? -10.712 -7.711 3.646 1.00 95.69 82 ALA A O 1
ATOM 612 N N . ALA A 1 83 ? -8.917 -7.473 2.304 1.00 96.75 83 ALA A N 1
ATOM 613 C CA . ALA A 1 83 ? -9.542 -7.999 1.084 1.00 96.75 83 ALA A CA 1
ATOM 614 C C . ALA A 1 83 ? -8.676 -9.080 0.400 1.00 96.75 83 ALA A C 1
ATOM 616 O O . ALA A 1 83 ? -8.257 -8.917 -0.748 1.00 96.75 83 ALA A O 1
ATOM 617 N N . PRO A 1 84 ? -8.415 -10.226 1.062 1.00 96.44 84 PRO A N 1
ATOM 618 C CA . PRO A 1 84 ? -7.512 -11.259 0.538 1.00 96.44 84 PRO A CA 1
ATOM 619 C C . PRO A 1 84 ? -7.988 -11.883 -0.782 1.00 96.44 84 PRO A C 1
ATOM 621 O O . PRO A 1 84 ? -7.186 -12.409 -1.546 1.00 96.44 84 PRO A O 1
ATOM 624 N N . PHE A 1 85 ? -9.286 -11.812 -1.083 1.00 97.94 85 PHE A N 1
ATOM 625 C CA . PHE A 1 85 ? -9.862 -12.336 -2.322 1.00 97.94 85 PHE A CA 1
ATOM 626 C C . PHE A 1 85 ? -9.432 -11.563 -3.582 1.00 97.94 85 PHE A C 1
ATOM 628 O O . PHE A 1 85 ? -9.535 -12.113 -4.677 1.00 97.94 85 PHE A O 1
ATOM 635 N N . LEU A 1 86 ? -8.925 -10.328 -3.451 1.00 98.25 86 LEU A N 1
ATOM 636 C CA . LEU A 1 86 ? -8.355 -9.571 -4.575 1.00 98.25 86 LEU A CA 1
ATOM 637 C C . LEU A 1 86 ? -6.938 -10.029 -4.951 1.00 98.25 86 LEU A C 1
ATOM 639 O O . LEU A 1 86 ? -6.548 -9.922 -6.113 1.00 98.25 86 LEU A O 1
ATOM 643 N N . TRP A 1 87 ? -6.197 -10.592 -3.994 1.00 98.25 87 TRP A N 1
ATOM 644 C CA . TRP A 1 87 ? -4.840 -11.110 -4.183 1.00 98.25 87 TRP A CA 1
ATOM 645 C C . TRP A 1 87 ? -4.770 -12.566 -3.731 1.00 98.25 87 TRP A C 1
ATOM 647 O O . TRP A 1 87 ? -4.100 -12.893 -2.756 1.00 98.25 87 TRP A O 1
ATOM 657 N N . PRO A 1 88 ? -5.456 -13.485 -4.424 1.00 97.62 88 PRO A N 1
ATOM 658 C CA . PRO A 1 88 ? -5.643 -14.837 -3.918 1.00 97.62 88 PRO A CA 1
ATOM 659 C C . PRO A 1 88 ? -4.353 -15.662 -3.831 1.00 97.62 88 PRO A C 1
ATOM 661 O O . PRO A 1 88 ? -4.366 -16.736 -3.229 1.00 97.62 88 PRO A O 1
ATOM 664 N N . CYS A 1 89 ? -3.264 -15.192 -4.444 1.00 97.06 89 CYS A N 1
ATOM 665 C CA . CYS A 1 89 ? -1.949 -15.821 -4.433 1.00 97.06 89 CYS A CA 1
ATOM 666 C C . CYS A 1 89 ? -0.979 -15.212 -3.406 1.00 97.06 89 CYS A C 1
ATOM 668 O O . CYS A 1 89 ? 0.112 -15.760 -3.275 1.00 97.06 89 CYS A O 1
ATOM 670 N N . SER A 1 90 ? -1.338 -14.153 -2.676 1.00 94.38 90 SER A N 1
ATOM 671 C CA . SER A 1 90 ? -0.443 -13.495 -1.710 1.00 94.38 90 SER A CA 1
ATOM 672 C C . SER A 1 90 ? -0.261 -14.278 -0.401 1.00 94.38 90 SER A C 1
ATOM 674 O O . SER A 1 90 ? -0.777 -15.390 -0.242 1.00 94.38 90 SER A O 1
ATOM 676 N N . GLY A 1 91 ? 0.499 -13.711 0.544 1.00 90.62 91 GLY A N 1
ATOM 677 C CA . GLY A 1 91 ? 0.696 -14.269 1.886 1.00 90.62 91 GLY A CA 1
ATOM 678 C C . GLY A 1 91 ? 1.966 -15.104 2.049 1.00 90.62 91 GLY A C 1
ATOM 679 O O . GLY A 1 91 ? 2.153 -15.753 3.076 1.00 90.62 91 GLY A O 1
ATOM 680 N N . THR A 1 92 ? 2.856 -15.126 1.057 1.00 93.88 92 THR A N 1
ATOM 681 C CA . THR A 1 92 ? 4.176 -15.763 1.171 1.00 93.88 92 THR A CA 1
ATOM 682 C C . THR A 1 92 ? 5.216 -14.894 0.476 1.00 93.88 92 THR A C 1
ATOM 684 O O . THR A 1 92 ? 5.053 -14.655 -0.720 1.00 93.88 92 THR A O 1
ATOM 687 N N . PRO A 1 93 ? 6.274 -14.441 1.176 1.00 95.69 93 PRO A N 1
ATOM 688 C CA . PRO A 1 93 ? 7.288 -13.578 0.582 1.00 95.69 93 PRO A CA 1
ATOM 689 C C . PRO A 1 93 ? 8.016 -14.268 -0.572 1.00 95.69 93 PRO A C 1
ATOM 691 O O . PRO A 1 93 ? 7.997 -15.497 -0.704 1.00 95.69 93 PRO A O 1
ATOM 694 N N . HIS A 1 94 ? 8.676 -13.472 -1.409 1.00 97.19 94 HIS A N 1
ATOM 695 C CA . HIS A 1 94 ? 9.541 -14.003 -2.461 1.00 97.19 94 HIS A CA 1
ATOM 696 C C . HIS A 1 94 ? 10.658 -14.887 -1.849 1.00 97.19 94 HIS A C 1
ATOM 698 O O . HIS A 1 94 ? 11.207 -14.523 -0.809 1.00 97.19 94 HIS A O 1
ATOM 704 N N . PRO A 1 95 ? 11.059 -16.020 -2.465 1.00 97.00 95 PRO A N 1
ATOM 705 C CA . PRO A 1 95 ? 12.067 -16.932 -1.911 1.00 97.00 95 PRO A CA 1
ATOM 706 C C . PRO A 1 95 ? 13.428 -16.279 -1.652 1.00 97.00 95 PRO A C 1
ATOM 708 O O . PRO A 1 95 ? 14.132 -16.642 -0.717 1.00 97.00 95 PRO A O 1
ATOM 711 N N . SER A 1 96 ? 13.794 -15.309 -2.488 1.00 95.75 96 SER A N 1
ATOM 712 C CA . SER A 1 96 ? 15.011 -14.497 -2.352 1.00 95.75 96 SER A CA 1
ATOM 713 C C . SER A 1 96 ? 14.810 -13.204 -1.555 1.00 95.75 96 SER A C 1
ATOM 715 O O . SER A 1 96 ? 15.728 -12.389 -1.522 1.00 95.75 96 SER A O 1
ATOM 717 N N . ASN A 1 97 ? 13.628 -12.978 -0.967 1.00 94.00 97 ASN A N 1
ATOM 718 C CA . ASN A 1 97 ? 13.339 -11.746 -0.238 1.00 94.00 97 ASN A CA 1
ATOM 719 C C . ASN A 1 97 ? 14.338 -11.559 0.905 1.00 94.00 97 ASN A C 1
ATOM 721 O O . ASN A 1 97 ? 14.529 -12.451 1.732 1.00 94.00 97 ASN A O 1
ATOM 725 N N . SER A 1 98 ? 14.959 -10.386 0.948 1.00 87.38 98 SER A N 1
ATOM 726 C CA . SER A 1 98 ? 15.947 -10.040 1.959 1.00 87.38 98 SER A CA 1
ATOM 727 C C . SER A 1 98 ? 15.642 -8.659 2.530 1.00 87.38 98 SER A C 1
ATOM 729 O O . SER A 1 98 ? 15.450 -7.724 1.748 1.00 87.38 98 SER A O 1
ATOM 731 N N . PRO A 1 99 ? 15.653 -8.497 3.864 1.00 81.50 99 PRO A N 1
ATOM 732 C CA . PRO A 1 99 ? 15.588 -7.181 4.480 1.00 81.50 99 PRO A CA 1
ATOM 733 C C . PRO A 1 99 ? 16.831 -6.357 4.129 1.00 81.50 99 PRO A C 1
ATOM 735 O O . PRO A 1 99 ? 17.904 -6.908 3.858 1.00 81.50 99 PRO A O 1
ATOM 738 N N . ALA A 1 100 ? 16.692 -5.033 4.179 1.00 74.06 100 ALA A N 1
ATOM 739 C CA . ALA A 1 100 ? 17.800 -4.091 4.065 1.00 74.06 100 ALA A CA 1
ATOM 740 C C . ALA A 1 100 ? 17.744 -3.090 5.235 1.00 74.06 100 AL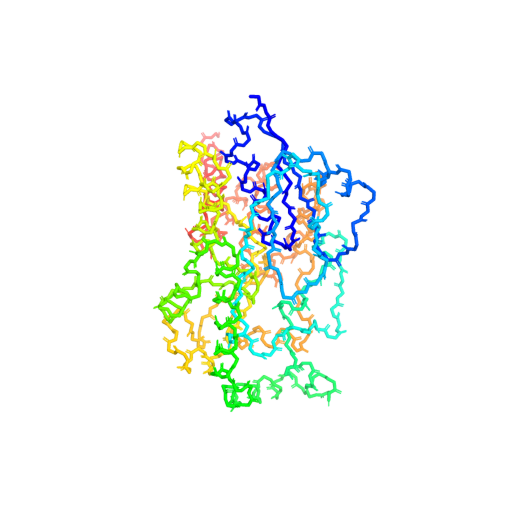A A C 1
ATOM 742 O O . ALA A 1 100 ? 16.650 -2.649 5.571 1.00 74.06 100 ALA A O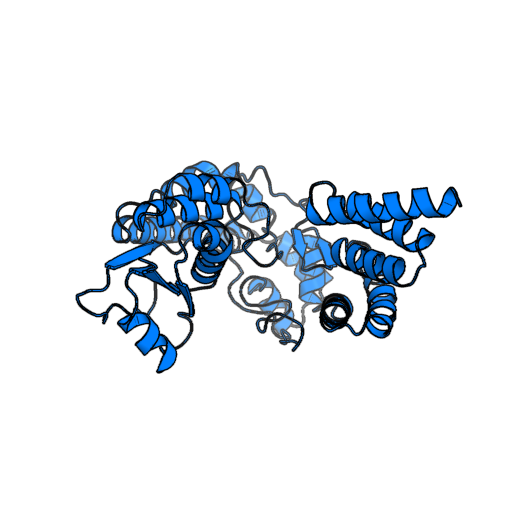 1
ATOM 743 N N . PRO A 1 101 ? 18.878 -2.689 5.846 1.00 74.50 101 PRO A N 1
ATOM 744 C CA . PRO A 1 101 ? 18.877 -1.830 7.041 1.00 74.50 101 PRO A CA 1
ATOM 745 C C . PRO A 1 101 ? 18.220 -0.454 6.857 1.00 74.50 101 PRO A C 1
ATOM 747 O O . PRO A 1 101 ? 17.754 0.145 7.817 1.00 74.50 101 PRO A O 1
ATOM 750 N N . TYR A 1 102 ? 18.221 0.052 5.624 1.00 76.50 102 TYR A N 1
ATOM 751 C CA . TYR A 1 102 ? 17.666 1.349 5.223 1.00 76.50 102 TYR A CA 1
ATOM 752 C C . TYR A 1 102 ? 16.258 1.236 4.611 1.00 76.50 102 TYR A C 1
ATOM 754 O O . TYR A 1 102 ? 15.711 2.228 4.124 1.00 76.50 102 TYR A O 1
ATOM 762 N N . LEU A 1 103 ? 15.690 0.028 4.596 1.00 71.81 103 LEU A N 1
ATOM 763 C CA . LEU A 1 103 ? 14.328 -0.268 4.166 1.00 71.81 103 LEU A CA 1
ATOM 764 C C . LEU A 1 103 ? 13.519 -0.755 5.373 1.00 71.81 103 LEU A C 1
ATOM 766 O O . LEU A 1 103 ? 14.081 -1.129 6.402 1.00 71.81 103 LEU A O 1
ATOM 770 N N . ASP A 1 104 ? 12.196 -0.788 5.227 1.00 68.56 104 ASP A N 1
ATOM 771 C CA . ASP A 1 104 ? 11.356 -1.592 6.108 1.00 68.56 104 ASP A CA 1
ATOM 772 C C . ASP A 1 104 ? 11.938 -3.022 6.249 1.00 68.56 104 ASP A C 1
ATOM 774 O O . ASP A 1 104 ? 12.375 -3.611 5.246 1.00 68.56 104 ASP A O 1
ATOM 778 N N . PRO A 1 105 ? 11.980 -3.587 7.471 1.00 66.69 105 PRO A N 1
ATOM 779 C CA . PRO A 1 105 ? 12.548 -4.909 7.726 1.00 66.69 105 PRO A CA 1
ATOM 780 C C . PRO A 1 105 ? 11.812 -6.053 7.008 1.00 66.69 105 PRO A C 1
ATOM 782 O O . PRO A 1 105 ? 12.285 -7.188 7.060 1.00 66.69 105 PRO A O 1
ATOM 785 N N . SER A 1 106 ? 10.688 -5.805 6.333 1.00 78.62 106 SER A N 1
ATOM 786 C CA . SER A 1 106 ? 9.978 -6.811 5.544 1.00 78.62 106 SER A CA 1
ATOM 787 C C . SER A 1 106 ? 10.642 -7.125 4.193 1.00 78.62 106 SER A C 1
ATOM 789 O O . SER A 1 106 ? 10.434 -8.217 3.663 1.00 78.62 106 SER A O 1
ATOM 791 N N . GLY A 1 107 ? 11.493 -6.239 3.661 1.00 88.44 107 GLY A N 1
ATOM 792 C CA . GLY A 1 107 ? 12.134 -6.401 2.348 1.00 88.44 107 GLY A CA 1
ATOM 793 C C . GLY A 1 107 ? 11.255 -5.970 1.155 1.00 88.44 107 GLY A C 1
ATOM 794 O O . GLY A 1 107 ? 10.110 -5.556 1.327 1.00 88.44 107 GLY A O 1
ATOM 795 N N . PRO A 1 108 ? 11.783 -6.021 -0.084 1.00 90.25 108 PRO A N 1
ATOM 796 C CA . PRO A 1 108 ? 11.102 -5.503 -1.280 1.00 90.25 108 PRO A CA 1
ATOM 797 C C . PRO A 1 108 ? 9.921 -6.361 -1.762 1.00 90.25 108 PRO A C 1
ATOM 799 O O . PRO A 1 108 ? 9.036 -5.869 -2.459 1.00 90.25 108 PRO A O 1
ATOM 802 N N . TYR A 1 109 ? 9.909 -7.649 -1.432 1.00 93.31 109 TYR A N 1
ATOM 803 C CA . TYR A 1 109 ? 8.870 -8.592 -1.840 1.00 93.31 109 TYR A CA 1
ATOM 804 C C . TYR A 1 109 ? 8.457 -9.439 -0.634 1.00 93.31 109 TYR A C 1
ATOM 806 O O . TYR A 1 109 ? 8.662 -10.657 -0.595 1.00 93.31 109 TYR A O 1
ATOM 814 N N . ASP A 1 110 ? 7.923 -8.752 0.375 1.00 92.00 110 ASP A N 1
ATOM 815 C CA . ASP A 1 110 ? 7.413 -9.338 1.610 1.00 92.00 110 ASP A CA 1
ATOM 816 C C . ASP A 1 110 ? 6.136 -10.174 1.398 1.00 92.00 110 ASP A C 1
ATOM 818 O O . ASP A 1 110 ? 5.749 -10.488 0.276 1.00 92.00 110 ASP A O 1
ATOM 822 N N . ALA A 1 111 ? 5.473 -10.589 2.478 1.00 91.25 111 ALA A N 1
ATOM 823 C CA . ALA A 1 111 ? 4.262 -11.401 2.375 1.00 91.25 111 ALA A CA 1
ATOM 824 C C . ALA A 1 111 ? 3.064 -10.658 1.743 1.00 91.25 111 ALA A C 1
ATOM 826 O O . ALA A 1 111 ? 2.211 -11.318 1.142 1.00 91.25 111 ALA A O 1
ATOM 827 N N . GLU A 1 112 ? 2.999 -9.324 1.849 1.00 90.25 112 GLU A N 1
ATOM 828 C CA . GLU A 1 112 ? 1.944 -8.495 1.240 1.00 90.25 112 GLU A CA 1
ATOM 829 C C . GLU A 1 112 ? 2.140 -8.367 -0.273 1.00 90.25 112 GLU A C 1
ATOM 831 O O . GLU A 1 112 ? 1.166 -8.350 -1.026 1.00 90.25 112 GLU A O 1
ATOM 836 N N . LEU A 1 113 ? 3.400 -8.300 -0.711 1.00 93.50 113 LEU A N 1
ATOM 837 C CA . LEU A 1 113 ? 3.813 -8.210 -2.116 1.00 93.50 113 LEU A CA 1
ATOM 838 C C . LEU A 1 113 ? 4.243 -9.563 -2.705 1.00 93.50 113 LEU A C 1
ATOM 840 O O . LEU A 1 113 ? 4.758 -9.645 -3.816 1.00 93.50 113 LEU A O 1
ATOM 844 N N . GLY A 1 114 ? 4.071 -10.635 -1.948 1.00 94.75 114 GLY A N 1
ATOM 845 C CA . GLY A 1 114 ? 4.465 -11.976 -2.332 1.00 94.75 114 GLY A CA 1
ATOM 846 C C . GLY A 1 114 ? 3.446 -12.658 -3.238 1.00 94.75 114 GLY A C 1
ATOM 847 O O . GLY A 1 114 ? 2.268 -12.303 -3.241 1.00 94.75 114 GLY A O 1
ATOM 848 N N . ASP A 1 115 ? 3.877 -13.682 -3.976 1.00 97.75 115 ASP A N 1
ATOM 849 C CA . ASP A 1 115 ? 3.004 -14.445 -4.862 1.00 97.75 115 ASP A CA 1
ATOM 850 C C . ASP A 1 115 ? 3.351 -15.943 -4.846 1.00 97.75 115 ASP A C 1
ATOM 852 O O . ASP A 1 115 ? 4.321 -16.410 -5.437 1.00 97.75 115 ASP A O 1
ATOM 856 N N . SER A 1 116 ? 2.514 -16.730 -4.172 1.00 97.75 116 SER A N 1
ATOM 857 C CA . SER A 1 116 ? 2.649 -18.186 -4.047 1.00 97.75 116 SER A CA 1
ATOM 858 C C . SER A 1 116 ? 2.567 -18.938 -5.380 1.00 97.75 116 SER A C 1
ATOM 860 O O . SER A 1 116 ? 3.117 -20.038 -5.484 1.00 97.75 116 SER A O 1
ATOM 862 N N . PHE A 1 117 ? 1.898 -18.384 -6.398 1.00 98.31 117 PHE A N 1
ATOM 863 C CA . PHE A 1 117 ? 1.841 -18.989 -7.727 1.00 98.31 117 PHE A CA 1
ATOM 864 C C . PHE A 1 117 ? 3.194 -18.835 -8.423 1.00 98.31 117 PHE A C 1
ATOM 866 O O . PHE A 1 117 ? 3.771 -19.833 -8.857 1.00 98.31 117 PHE A O 1
ATOM 873 N N . LEU A 1 118 ? 3.748 -17.620 -8.443 1.00 98.44 118 LEU A N 1
ATOM 874 C CA . LEU A 1 118 ? 5.080 -17.364 -8.998 1.00 98.44 118 LEU A CA 1
ATOM 875 C C . LEU A 1 118 ? 6.179 -18.074 -8.199 1.00 98.44 118 LEU A C 1
ATOM 877 O O . LEU A 1 118 ? 7.064 -18.682 -8.795 1.00 98.44 118 LEU A O 1
ATOM 881 N N . ASN A 1 119 ? 6.082 -18.123 -6.868 1.00 98.56 119 ASN A N 1
ATOM 882 C CA . ASN A 1 119 ? 7.028 -18.855 -6.017 1.00 98.56 119 ASN A CA 1
ATOM 883 C C . ASN A 1 119 ? 7.129 -20.335 -6.386 1.00 98.56 119 ASN A C 1
ATOM 885 O O . ASN A 1 119 ? 8.221 -20.905 -6.390 1.00 98.56 119 ASN A O 1
ATOM 889 N N . LYS A 1 120 ? 5.997 -20.966 -6.721 1.00 98.38 120 LYS A N 1
ATOM 890 C CA . LYS A 1 120 ? 5.982 -22.353 -7.189 1.00 98.38 120 LYS A CA 1
ATOM 891 C C . LYS A 1 120 ? 6.749 -22.505 -8.505 1.00 98.38 120 LYS A C 1
ATOM 893 O O . LYS A 1 120 ? 7.496 -23.469 -8.651 1.00 98.38 120 LYS A O 1
ATOM 898 N N . LEU A 1 121 ? 6.581 -21.571 -9.438 1.00 98.50 121 LEU A N 1
ATOM 899 C CA . LEU A 1 121 ? 7.263 -21.589 -10.735 1.00 98.50 121 LEU A CA 1
ATOM 900 C C . LEU A 1 121 ? 8.768 -21.304 -10.596 1.00 98.50 121 LEU A C 1
ATOM 902 O O . LEU A 1 121 ? 9.576 -21.983 -11.228 1.00 98.50 121 LEU A O 1
ATOM 906 N N . ILE A 1 122 ? 9.153 -20.397 -9.691 1.00 98.56 122 ILE A N 1
ATOM 907 C CA . ILE A 1 122 ? 10.553 -20.154 -9.303 1.00 98.56 122 ILE A CA 1
ATOM 908 C C . ILE A 1 122 ? 11.180 -21.439 -8.752 1.00 98.56 122 ILE A C 1
ATOM 910 O O . ILE A 1 122 ? 12.241 -21.853 -9.211 1.00 98.56 122 ILE A O 1
ATOM 914 N N . ALA A 1 123 ? 10.505 -22.123 -7.822 1.00 98.25 123 ALA A N 1
ATOM 915 C CA . ALA A 1 123 ? 10.993 -23.382 -7.251 1.00 98.25 123 ALA A CA 1
ATOM 916 C C . ALA A 1 123 ? 11.149 -24.502 -8.299 1.00 98.25 123 ALA A C 1
ATOM 918 O O . ALA A 1 123 ? 11.944 -25.424 -8.121 1.00 98.25 123 ALA A O 1
ATOM 919 N N . GLN A 1 124 ? 10.398 -24.423 -9.399 1.00 98.44 124 GLN A N 1
ATOM 920 C CA . GLN A 1 124 ? 10.469 -25.342 -10.534 1.00 98.44 124 GLN A CA 1
ATOM 921 C C . GLN A 1 124 ? 11.487 -24.911 -11.604 1.00 98.44 124 GLN A C 1
ATOM 923 O O . GLN A 1 124 ? 11.647 -25.620 -12.596 1.00 98.44 124 GLN A O 1
ATOM 928 N N . ASN A 1 125 ? 12.203 -23.798 -11.400 1.00 97.94 125 ASN A N 1
ATOM 929 C CA . ASN A 1 125 ? 13.133 -23.193 -12.360 1.00 97.94 125 ASN A CA 1
ATOM 930 C C . ASN A 1 125 ? 12.480 -22.875 -13.718 1.00 97.94 125 ASN A C 1
ATOM 932 O O . ASN A 1 125 ? 13.113 -23.004 -14.768 1.00 97.94 125 ASN A O 1
ATOM 936 N N . VAL A 1 126 ? 11.203 -22.480 -13.710 1.00 98.56 126 VAL A N 1
ATOM 937 C CA . VAL A 1 126 ? 10.501 -22.049 -14.925 1.00 98.56 126 VAL A CA 1
ATOM 938 C C . VAL A 1 126 ? 11.060 -20.689 -15.367 1.00 98.56 126 VAL A C 1
ATOM 940 O O . VAL A 1 126 ? 11.137 -19.779 -14.537 1.00 98.56 126 VAL A O 1
ATOM 943 N N . PRO A 1 127 ? 11.436 -20.511 -16.650 1.00 98.44 127 PRO A N 1
ATOM 944 C CA . PRO A 1 127 ? 11.925 -19.227 -17.151 1.00 98.44 127 PRO A CA 1
ATOM 945 C C . PRO A 1 127 ? 10.909 -18.091 -16.935 1.00 98.44 127 PRO A C 1
ATOM 947 O O . PRO A 1 127 ? 9.710 -18.332 -17.116 1.00 98.44 127 PRO A O 1
ATOM 950 N N . PRO A 1 128 ? 11.346 -16.856 -16.610 1.00 98.38 128 PRO A N 1
ATOM 951 C CA . PRO A 1 128 ? 10.450 -15.734 -16.323 1.00 98.38 128 PRO A CA 1
ATOM 952 C C . PRO A 1 128 ? 9.373 -15.493 -17.387 1.00 98.38 128 PRO A C 1
ATOM 954 O O . PRO A 1 128 ? 8.214 -15.275 -17.045 1.00 98.38 128 PRO A O 1
ATOM 957 N N . GLU A 1 129 ? 9.715 -15.570 -18.672 1.00 98.12 129 GLU A N 1
ATOM 958 C CA . GLU A 1 129 ? 8.778 -15.336 -19.776 1.00 98.12 129 GLU A CA 1
ATOM 959 C C . GLU A 1 129 ? 7.671 -16.387 -19.820 1.00 98.12 129 GLU A C 1
ATOM 961 O O . GLU A 1 129 ? 6.500 -16.050 -20.001 1.00 98.12 129 GLU A O 1
ATOM 966 N N . LEU A 1 130 ? 8.034 -17.655 -19.613 1.00 98.50 130 LEU A N 1
ATOM 967 C CA . LEU A 1 130 ? 7.074 -18.751 -19.571 1.00 98.50 130 LEU A CA 1
ATOM 968 C C . LEU A 1 130 ? 6.208 -18.666 -18.312 1.00 98.50 130 LEU A C 1
ATOM 970 O O . LEU A 1 130 ? 4.994 -18.812 -18.406 1.00 98.50 130 LEU A O 1
ATOM 974 N N . ALA A 1 131 ? 6.803 -18.362 -17.158 1.00 98.62 131 ALA A N 1
ATOM 975 C CA . ALA A 1 131 ? 6.071 -18.252 -15.902 1.00 98.62 131 ALA A CA 1
ATOM 976 C C . ALA A 1 131 ? 5.015 -17.138 -15.937 1.00 98.62 131 ALA A C 1
ATOM 978 O O . ALA A 1 131 ? 3.870 -17.347 -15.536 1.00 98.62 131 ALA A O 1
ATOM 979 N N . VAL A 1 132 ? 5.374 -15.962 -16.463 1.00 98.62 132 VAL A N 1
ATOM 980 C CA . VAL A 1 132 ? 4.438 -14.838 -16.611 1.00 98.62 132 VAL A CA 1
ATOM 981 C C . VAL A 1 132 ? 3.351 -15.161 -17.638 1.00 98.62 132 VAL A C 1
ATOM 983 O O . VAL A 1 132 ? 2.180 -14.864 -17.395 1.00 98.62 132 VAL A O 1
ATOM 986 N N . PHE A 1 133 ? 3.702 -15.814 -18.751 1.00 98.44 133 PHE A N 1
ATOM 987 C CA . PHE A 1 133 ? 2.722 -16.286 -19.732 1.00 98.44 133 PHE A CA 1
ATOM 988 C C . PHE A 1 133 ? 1.720 -17.274 -19.115 1.00 98.44 133 PHE A C 1
ATOM 990 O O . PHE A 1 133 ? 0.511 -17.097 -19.272 1.00 98.44 133 PHE A O 1
ATOM 997 N N . GLU A 1 134 ? 2.203 -18.279 -18.379 1.00 98.25 134 GLU A N 1
ATOM 998 C CA . GLU A 1 134 ? 1.361 -19.259 -17.687 1.00 98.25 134 GLU A CA 1
ATOM 999 C C . GLU A 1 134 ? 0.453 -18.595 -16.652 1.00 98.25 134 GLU A C 1
ATOM 1001 O O . GLU A 1 134 ? -0.727 -18.940 -16.569 1.00 98.25 134 GLU A O 1
ATOM 1006 N N . TYR A 1 135 ? 0.969 -17.616 -15.902 1.00 98.31 135 TYR A N 1
ATOM 1007 C CA . TYR A 1 135 ? 0.172 -16.902 -14.911 1.00 98.31 135 TYR A CA 1
ATOM 1008 C C . TYR A 1 135 ? -0.976 -16.131 -15.572 1.00 98.31 135 TYR A C 1
ATOM 1010 O O . TYR A 1 135 ? -2.135 -16.309 -15.203 1.00 98.31 135 TYR A O 1
ATOM 1018 N N . LEU A 1 136 ? -0.681 -15.351 -16.616 1.00 98.12 136 LEU A N 1
ATOM 1019 C CA . LEU A 1 136 ? -1.685 -14.571 -17.347 1.00 98.12 136 LEU A CA 1
ATOM 1020 C C . LEU A 1 136 ? -2.741 -15.444 -18.045 1.00 98.12 136 LEU A C 1
ATOM 1022 O O . LEU A 1 136 ? -3.888 -15.011 -18.195 1.00 98.12 136 LEU A O 1
ATOM 1026 N N . ALA A 1 137 ? -2.363 -16.649 -18.482 1.00 97.81 137 ALA A N 1
ATOM 1027 C CA . ALA A 1 137 ? -3.260 -17.610 -19.121 1.00 97.81 137 ALA A CA 1
ATOM 1028 C C . ALA A 1 137 ? -4.123 -18.401 -18.120 1.00 97.81 137 ALA A C 1
ATOM 1030 O O . ALA A 1 137 ? -5.129 -18.998 -18.512 1.00 97.81 137 ALA A O 1
ATOM 1031 N N . ALA A 1 138 ? -3.744 -18.426 -16.842 1.00 97.38 138 ALA A N 1
ATOM 1032 C CA . ALA A 1 138 ? -4.430 -19.202 -15.825 1.00 97.38 138 ALA A CA 1
ATOM 1033 C C . ALA A 1 138 ? -5.796 -18.598 -15.452 1.00 97.38 138 ALA A C 1
ATOM 1035 O O . ALA A 1 138 ? -5.957 -17.392 -15.250 1.00 97.38 138 ALA A O 1
ATOM 1036 N N . ASP A 1 139 ? -6.790 -19.470 -15.264 1.00 97.56 139 ASP A N 1
ATOM 1037 C CA . ASP A 1 139 ? -8.084 -19.110 -14.674 1.00 97.56 139 ASP A CA 1
ATOM 1038 C C . ASP A 1 139 ? -7.939 -18.980 -13.149 1.00 97.56 139 ASP A C 1
ATOM 1040 O O . ASP A 1 139 ? -8.362 -19.839 -12.373 1.00 97.56 139 ASP A O 1
ATOM 1044 N N . ILE A 1 140 ? -7.253 -17.919 -12.717 1.00 98.25 140 ILE A N 1
ATOM 1045 C CA . ILE A 1 140 ? -6.975 -17.636 -11.303 1.00 98.25 140 ILE A CA 1
ATOM 1046 C C . ILE A 1 140 ? -8.245 -17.572 -10.443 1.00 98.25 140 ILE A C 1
ATOM 1048 O O . ILE A 1 140 ? -8.231 -18.196 -9.376 1.00 98.25 140 ILE A O 1
ATOM 1052 N N . PRO A 1 141 ? -9.345 -16.912 -10.871 1.00 98.44 141 PRO A N 1
ATOM 1053 C CA . PRO A 1 141 ? -10.599 -16.922 -10.123 1.00 98.44 141 PRO A CA 1
ATOM 1054 C C . PRO A 1 141 ? -11.072 -18.330 -9.760 1.00 98.44 141 PRO A C 1
ATOM 1056 O O . PRO A 1 141 ? -11.382 -18.606 -8.597 1.00 98.44 141 PRO A O 1
ATOM 1059 N N . ARG A 1 142 ? -11.046 -19.247 -10.734 1.00 98.12 142 ARG A N 1
ATOM 1060 C CA . ARG A 1 142 ? -11.430 -20.643 -10.528 1.00 98.12 142 ARG A CA 1
ATOM 1061 C C . ARG A 1 142 ? -10.396 -21.426 -9.726 1.00 98.12 142 ARG A C 1
ATOM 1063 O O . ARG A 1 142 ? -10.765 -22.119 -8.782 1.00 98.12 142 ARG A O 1
ATOM 1070 N N . LEU A 1 143 ? -9.114 -21.328 -10.084 1.00 97.75 143 LEU A N 1
ATOM 1071 C CA . LEU A 1 143 ? -8.024 -22.080 -9.447 1.00 97.75 143 LEU A CA 1
ATOM 1072 C C . LEU A 1 143 ? -7.896 -21.767 -7.956 1.00 97.75 143 LEU A C 1
ATOM 1074 O O . LEU A 1 143 ? -7.574 -22.655 -7.168 1.00 97.75 143 LEU A O 1
ATOM 1078 N N . ARG A 1 144 ? -8.151 -20.514 -7.567 1.00 97.88 144 ARG A N 1
ATOM 1079 C CA . ARG A 1 144 ? -8.073 -20.064 -6.173 1.00 97.88 144 ARG A CA 1
ATOM 1080 C C . ARG A 1 144 ? -9.431 -19.939 -5.486 1.00 97.88 144 ARG A C 1
ATOM 1082 O O . ARG A 1 144 ? -9.462 -19.610 -4.307 1.00 97.88 144 ARG A O 1
ATOM 1089 N N . GLN A 1 145 ? -10.529 -20.241 -6.183 1.00 98.06 145 GLN A N 1
ATOM 1090 C CA . GLN A 1 145 ? -11.898 -20.168 -5.657 1.00 98.06 145 GLN A CA 1
ATOM 1091 C C . GLN A 1 145 ? -12.201 -18.796 -5.026 1.00 98.06 145 GLN A C 1
ATOM 1093 O O . GLN A 1 145 ? -12.620 -18.702 -3.870 1.00 98.06 145 GLN A O 1
ATOM 1098 N N . VAL A 1 146 ? -11.963 -17.718 -5.779 1.00 98.50 146 VAL A N 1
ATOM 1099 C CA . VAL A 1 146 ? -11.988 -16.342 -5.244 1.00 98.50 146 VAL A CA 1
ATOM 1100 C C . VAL A 1 146 ? -13.348 -15.925 -4.680 1.00 98.50 146 VAL A C 1
ATOM 1102 O O . VAL A 1 146 ? -13.387 -15.175 -3.710 1.00 98.50 146 VAL A O 1
ATOM 1105 N N . ASP A 1 147 ? -14.458 -16.459 -5.201 1.00 98.50 147 ASP A N 1
ATOM 1106 C CA . ASP A 1 147 ? -15.796 -16.211 -4.641 1.00 98.50 147 ASP A CA 1
ATOM 1107 C C . ASP A 1 147 ? -15.932 -16.783 -3.229 1.00 98.50 147 ASP A C 1
ATOM 1109 O O . ASP A 1 147 ? -16.418 -16.108 -2.322 1.00 98.50 147 ASP A O 1
ATOM 1113 N N . ARG A 1 148 ? -15.417 -18.000 -3.009 1.00 98.38 148 ARG A N 1
ATOM 1114 C CA . ARG A 1 148 ? -15.396 -18.618 -1.680 1.00 98.38 148 ARG A CA 1
ATOM 1115 C C . ARG A 1 148 ? -14.474 -17.854 -0.732 1.00 98.38 148 ARG A C 1
ATOM 1117 O O . ARG A 1 148 ? -14.796 -17.710 0.445 1.00 98.38 148 ARG A O 1
ATOM 1124 N N . MET A 1 149 ? -13.347 -17.342 -1.232 1.00 98.12 149 MET A N 1
ATOM 1125 C CA . MET A 1 149 ? -12.471 -16.467 -0.446 1.00 98.12 149 MET A CA 1
ATOM 1126 C C . MET A 1 149 ? -13.183 -15.173 -0.042 1.00 98.12 149 MET A C 1
ATOM 1128 O O . MET A 1 149 ? -13.060 -14.760 1.110 1.00 98.12 149 MET A O 1
ATOM 1132 N N . ARG A 1 150 ? -13.940 -14.552 -0.958 1.00 98.31 150 ARG A N 1
ATOM 1133 C CA . ARG A 1 150 ? -14.727 -13.341 -0.683 1.00 98.31 150 ARG A CA 1
ATOM 1134 C C . ARG A 1 150 ? -15.793 -13.602 0.372 1.00 98.31 150 ARG A C 1
ATOM 1136 O O . ARG A 1 150 ? -15.873 -12.840 1.327 1.00 98.31 150 ARG A O 1
ATOM 1143 N N . GLU A 1 151 ? -16.558 -14.682 0.233 1.00 98.31 151 GLU A N 1
ATOM 1144 C CA . GLU A 1 151 ? -17.590 -15.080 1.199 1.00 98.31 151 GLU A CA 1
ATOM 1145 C C . GLU A 1 151 ? -16.998 -15.225 2.610 1.00 98.31 151 GLU A C 1
ATOM 1147 O O . GLU A 1 151 ? -17.428 -14.544 3.539 1.00 98.31 151 GLU A O 1
ATOM 1152 N N . ILE A 1 152 ? -15.929 -16.018 2.754 1.00 97.62 152 ILE A N 1
ATOM 1153 C CA . ILE A 1 152 ? -15.255 -16.228 4.044 1.00 97.62 152 ILE A CA 1
ATOM 1154 C C . ILE A 1 152 ? -14.693 -14.913 4.602 1.00 97.62 152 ILE A C 1
ATOM 1156 O O . ILE A 1 152 ? -14.800 -14.658 5.802 1.00 97.62 152 ILE A O 1
ATOM 1160 N N . ALA A 1 153 ? -14.067 -14.087 3.759 1.00 97.19 153 ALA A N 1
ATOM 1161 C CA . ALA A 1 153 ? -13.471 -12.827 4.190 1.00 97.19 153 ALA A CA 1
ATOM 1162 C C . ALA A 1 153 ? -14.530 -11.840 4.700 1.00 97.19 153 ALA A C 1
ATOM 1164 O O . ALA A 1 153 ? -14.341 -11.251 5.765 1.00 97.19 153 ALA A O 1
ATOM 1165 N N . LEU A 1 154 ? -15.646 -11.694 3.979 1.00 98.12 154 LEU A N 1
ATOM 1166 C CA . LEU A 1 154 ? -16.742 -10.809 4.365 1.00 98.12 154 LEU A CA 1
ATOM 1167 C C . LEU A 1 154 ? -17.462 -11.311 5.615 1.00 98.12 154 LEU A C 1
ATOM 1169 O O . LEU A 1 154 ? -17.765 -10.506 6.488 1.00 98.12 154 LEU A O 1
ATOM 1173 N N . ASP A 1 155 ? -17.669 -12.618 5.766 1.00 97.44 155 ASP A N 1
ATOM 1174 C CA . ASP A 1 155 ? -18.278 -13.166 6.981 1.00 97.44 155 ASP A CA 1
ATOM 1175 C C . ASP A 1 155 ? -17.404 -12.933 8.212 1.00 97.44 155 ASP A C 1
ATOM 1177 O O . ASP A 1 155 ? -17.898 -12.487 9.249 1.00 97.44 155 ASP A O 1
ATOM 1181 N N . ARG A 1 156 ? -16.088 -13.146 8.097 1.00 96.25 156 ARG A N 1
ATOM 1182 C CA . ARG A 1 156 ? -15.151 -12.807 9.178 1.00 96.25 156 ARG A CA 1
ATOM 1183 C C . ARG A 1 156 ? -15.135 -11.309 9.468 1.00 96.25 156 ARG A C 1
ATOM 1185 O O . ARG A 1 156 ? -15.103 -10.923 10.634 1.00 96.25 156 ARG A O 1
ATOM 1192 N N . GLN A 1 157 ? -15.197 -10.467 8.435 1.00 97.38 157 GLN A N 1
ATOM 1193 C CA . GLN A 1 157 ? -15.298 -9.021 8.622 1.00 97.38 157 GLN A CA 1
ATOM 1194 C C . GLN A 1 157 ? -16.577 -8.646 9.375 1.00 97.38 157 GLN A C 1
ATOM 1196 O O . GLN A 1 157 ? -16.487 -7.913 10.350 1.00 97.38 157 GLN A O 1
ATOM 1201 N N . ARG A 1 158 ? -17.737 -9.211 9.013 1.00 97.19 158 ARG A N 1
ATOM 1202 C CA . ARG A 1 158 ? -19.012 -8.985 9.721 1.00 97.19 158 ARG A CA 1
ATOM 1203 C C . ARG A 1 158 ? -18.936 -9.398 11.187 1.00 97.19 158 ARG A C 1
ATOM 1205 O O . ARG A 1 158 ? -19.457 -8.692 12.046 1.00 97.19 158 ARG A O 1
ATOM 1212 N N . MET A 1 159 ? -18.273 -10.515 11.492 1.00 95.19 159 MET A N 1
ATOM 1213 C CA . MET A 1 159 ? -18.060 -10.941 12.881 1.00 95.19 159 MET A CA 1
ATOM 1214 C C . MET A 1 159 ? -17.215 -9.925 13.661 1.00 95.19 159 MET A C 1
ATOM 1216 O O . MET A 1 159 ? -17.582 -9.565 14.780 1.00 95.19 159 MET A O 1
ATOM 1220 N N . ARG A 1 160 ? -16.117 -9.425 13.074 1.00 95.12 160 ARG A N 1
ATOM 1221 C CA . ARG A 1 160 ? -15.280 -8.381 13.695 1.00 95.12 160 ARG A CA 1
ATOM 1222 C C . ARG A 1 160 ? -16.046 -7.077 13.871 1.00 95.12 160 ARG A C 1
ATOM 1224 O O . ARG A 1 160 ? -16.023 -6.495 14.947 1.00 95.12 160 ARG A O 1
ATOM 1231 N N . ASP A 1 161 ? -16.772 -6.656 12.848 1.00 95.62 161 ASP A N 1
ATOM 1232 C CA . ASP A 1 161 ? -17.594 -5.454 12.856 1.00 95.62 161 ASP A CA 1
ATOM 1233 C C . ASP A 1 161 ? -18.619 -5.470 14.002 1.00 95.62 161 ASP A C 1
ATOM 1235 O O . ASP A 1 161 ? -18.727 -4.500 14.758 1.00 95.62 161 ASP A O 1
ATOM 1239 N N . GLN A 1 162 ? -19.318 -6.596 14.188 1.00 94.94 162 GLN A N 1
ATOM 1240 C CA . GLN A 1 162 ? -20.252 -6.809 15.298 1.00 94.94 162 GLN A CA 1
ATOM 1241 C C . GLN A 1 162 ? -19.540 -6.792 16.656 1.00 94.94 162 GLN A C 1
ATOM 1243 O O . GLN A 1 162 ? -19.991 -6.101 17.573 1.00 94.94 162 GLN A O 1
ATOM 1248 N N . ALA A 1 163 ? -18.413 -7.500 16.783 1.00 91.75 163 ALA A N 1
ATOM 1249 C CA . ALA A 1 163 ? -17.624 -7.541 18.014 1.00 91.75 163 ALA A CA 1
ATOM 1250 C C . ALA A 1 163 ? -17.087 -6.157 18.417 1.00 91.75 163 ALA A C 1
ATOM 1252 O O . ALA A 1 163 ? -16.996 -5.851 19.604 1.00 91.75 163 ALA A O 1
ATOM 1253 N N . CYS A 1 164 ? -16.796 -5.297 17.442 1.00 92.62 164 CYS A N 1
ATOM 1254 C CA . CYS A 1 164 ? -16.289 -3.946 17.656 1.00 92.62 164 CYS A CA 1
ATOM 1255 C C . CYS A 1 164 ? -17.393 -2.901 17.903 1.00 92.62 164 CYS A C 1
ATOM 1257 O O . CYS A 1 164 ? -17.135 -1.701 17.863 1.00 92.62 164 CYS A O 1
ATOM 1259 N N . GLY A 1 165 ? -18.628 -3.325 18.182 1.00 87.75 165 GLY A N 1
ATOM 1260 C CA . GLY A 1 165 ? -19.746 -2.418 18.446 1.00 87.75 165 GLY A CA 1
ATOM 1261 C C . GLY A 1 165 ? -20.410 -1.899 17.172 1.00 87.75 165 GLY A C 1
ATOM 1262 O O . GLY A 1 165 ? -20.749 -0.719 17.105 1.00 87.75 165 GLY A O 1
ATOM 1263 N N . GLY A 1 166 ? -20.557 -2.761 16.164 1.00 91.50 166 GLY A N 1
ATOM 1264 C CA . GLY A 1 166 ? -21.406 -2.528 14.994 1.00 91.50 166 GLY A CA 1
ATOM 1265 C C . GLY A 1 166 ? -20.805 -1.617 13.927 1.00 91.50 166 GLY A C 1
ATOM 1266 O O . GLY A 1 166 ? -21.501 -0.731 13.443 1.00 91.50 166 GLY A O 1
ATOM 1267 N N . TYR A 1 167 ? -19.534 -1.814 13.571 1.00 94.69 167 TYR A N 1
ATOM 1268 C CA . TYR A 1 167 ? -18.974 -1.169 12.376 1.00 94.69 167 TYR A CA 1
ATOM 1269 C C . TYR A 1 167 ? -19.696 -1.662 11.105 1.00 94.69 167 TYR A C 1
ATOM 1271 O O . TYR A 1 167 ? -20.260 -2.751 11.081 1.00 94.69 167 TYR A O 1
ATOM 1279 N N . GLY A 1 168 ? -19.688 -0.864 10.036 1.00 95.00 168 GLY A N 1
ATOM 1280 C CA . GLY A 1 168 ? -20.309 -1.211 8.746 1.00 95.00 168 GLY A CA 1
ATOM 1281 C C . GLY A 1 168 ? -19.305 -1.573 7.650 1.00 95.00 168 GLY A C 1
ATOM 1282 O O . GLY A 1 168 ? -19.576 -1.331 6.473 1.00 95.00 168 GLY A O 1
ATOM 1283 N N . VAL A 1 169 ? -18.111 -2.060 8.006 1.00 96.44 169 VAL A N 1
ATOM 1284 C CA . VAL A 1 169 ? -16.999 -2.195 7.054 1.00 96.44 169 VAL A CA 1
ATOM 1285 C C . VAL A 1 169 ? -17.257 -3.307 6.043 1.00 96.44 169 VAL A C 1
ATOM 1287 O O . VAL A 1 169 ? -16.998 -3.113 4.858 1.00 96.44 169 VAL A O 1
ATOM 1290 N N . ALA A 1 170 ? -17.786 -4.454 6.464 1.00 97.38 170 ALA A N 1
ATOM 1291 C CA . ALA A 1 170 ? -18.072 -5.561 5.557 1.00 97.38 170 ALA A CA 1
ATOM 1292 C C . ALA A 1 170 ? -19.052 -5.155 4.449 1.00 97.38 170 ALA A C 1
ATOM 1294 O O . ALA A 1 170 ? -18.798 -5.426 3.278 1.00 97.38 170 ALA A O 1
ATOM 1295 N N . ASP A 1 171 ? -20.132 -4.458 4.805 1.00 97.06 171 ASP A N 1
ATOM 1296 C CA . ASP A 1 171 ? -21.144 -3.999 3.849 1.00 97.06 171 ASP A CA 1
ATOM 1297 C C . ASP A 1 171 ? -20.600 -2.884 2.946 1.00 97.06 171 ASP A C 1
ATOM 1299 O O . ASP A 1 171 ? -20.913 -2.820 1.753 1.00 97.06 171 ASP A O 1
ATOM 1303 N N . LEU A 1 172 ? -19.726 -2.025 3.482 1.00 96.56 172 LEU A N 1
ATOM 1304 C CA . LEU A 1 172 ? -19.005 -1.027 2.697 1.00 96.56 172 LEU A CA 1
ATOM 1305 C C . LEU A 1 172 ? -18.097 -1.687 1.649 1.00 96.56 172 LEU A C 1
ATOM 1307 O O . LEU A 1 172 ? -18.122 -1.282 0.487 1.00 96.56 172 LEU A O 1
ATOM 1311 N N . ILE A 1 173 ? -17.330 -2.711 2.041 1.00 97.31 173 ILE A N 1
ATOM 1312 C CA . ILE A 1 173 ? -16.497 -3.485 1.114 1.00 97.31 173 ILE A CA 1
ATOM 1313 C C . ILE A 1 173 ? -17.390 -4.134 0.058 1.00 97.31 173 ILE A C 1
ATOM 1315 O O . ILE A 1 173 ? -17.173 -3.932 -1.132 1.00 97.31 173 ILE A O 1
ATOM 1319 N N . ASP A 1 174 ? -18.423 -4.862 0.473 1.00 96.88 174 ASP A N 1
ATOM 1320 C CA . ASP A 1 174 ? -19.277 -5.631 -0.435 1.00 96.88 174 ASP A CA 1
ATOM 1321 C C . ASP A 1 174 ? -19.974 -4.751 -1.487 1.00 96.88 174 ASP A C 1
ATOM 1323 O O . ASP A 1 174 ? -20.068 -5.127 -2.657 1.00 96.88 174 ASP A O 1
ATOM 1327 N N . SER A 1 175 ? -20.403 -3.548 -1.088 1.00 96.94 175 SER A N 1
ATOM 1328 C CA . SER A 1 175 ? -21.134 -2.616 -1.954 1.00 96.94 175 SER A CA 1
ATOM 1329 C C . SER A 1 175 ? -20.256 -1.748 -2.857 1.00 96.94 175 SER A C 1
ATOM 1331 O O . SER A 1 175 ? -20.728 -1.325 -3.913 1.00 96.94 175 SER A O 1
ATOM 1333 N N . ARG A 1 176 ? -19.003 -1.459 -2.476 1.00 97.31 176 ARG A N 1
ATOM 1334 C CA . ARG A 1 176 ? -18.158 -0.477 -3.188 1.00 97.31 176 ARG A CA 1
ATOM 1335 C C . ARG A 1 176 ? -16.904 -1.047 -3.826 1.00 97.31 176 ARG A C 1
ATOM 1337 O O . ARG A 1 176 ? -16.350 -0.388 -4.702 1.00 97.31 176 ARG A O 1
ATOM 1344 N N . ILE A 1 177 ? -16.467 -2.252 -3.453 1.00 96.81 177 ILE A N 1
ATOM 1345 C CA . ILE A 1 177 ? -15.187 -2.804 -3.927 1.00 96.81 177 ILE A CA 1
ATOM 1346 C C . ILE A 1 177 ? -15.113 -2.942 -5.451 1.00 96.81 177 ILE A C 1
ATOM 1348 O O . ILE A 1 177 ? -14.024 -2.925 -5.997 1.00 96.81 177 ILE A O 1
ATOM 1352 N N . ALA A 1 178 ? -16.240 -3.057 -6.160 1.00 97.81 178 ALA A N 1
ATOM 1353 C CA . ALA A 1 178 ? -16.237 -3.121 -7.622 1.00 97.81 178 ALA A CA 1
ATOM 1354 C C . ALA A 1 178 ? -15.985 -1.755 -8.285 1.00 97.81 178 ALA A C 1
ATOM 1356 O O . ALA A 1 178 ? -15.407 -1.691 -9.366 1.00 97.81 178 ALA A O 1
ATOM 1357 N N . SER A 1 179 ? -16.408 -0.655 -7.661 1.00 97.62 179 SER A N 1
ATOM 1358 C CA . SER A 1 179 ? -16.343 0.687 -8.254 1.00 97.62 179 SER A CA 1
ATOM 1359 C C . SER A 1 179 ? -15.262 1.584 -7.654 1.00 97.62 179 SER A C 1
ATOM 1361 O O . SER A 1 179 ? -14.877 2.570 -8.279 1.00 97.62 179 SER A O 1
ATOM 1363 N N . GLU A 1 180 ? -14.790 1.272 -6.448 1.00 96.50 180 GLU A N 1
ATOM 1364 C CA . GLU A 1 180 ? -13.856 2.091 -5.679 1.00 96.50 180 GLU A CA 1
ATOM 1365 C C . GLU A 1 180 ? -12.658 1.259 -5.215 1.00 96.50 180 GLU A C 1
ATOM 1367 O O . GLU A 1 180 ? -12.809 0.159 -4.680 1.00 96.50 180 GLU A O 1
ATOM 1372 N N . LYS A 1 181 ? -11.449 1.812 -5.359 1.00 95.62 181 LYS A N 1
ATOM 1373 C CA . LYS A 1 181 ? -10.236 1.199 -4.820 1.00 95.62 181 LYS A CA 1
ATOM 1374 C C . LYS A 1 181 ? -10.214 1.366 -3.299 1.00 95.62 181 LYS A C 1
ATOM 1376 O O . LYS A 1 181 ? -9.852 2.424 -2.796 1.00 95.62 181 LYS A O 1
ATOM 1381 N N . LEU A 1 182 ? -10.610 0.322 -2.573 1.00 96.38 182 LEU A N 1
ATOM 1382 C CA . LEU A 1 182 ? -10.654 0.335 -1.103 1.00 96.38 182 LEU A CA 1
ATOM 1383 C C . LEU A 1 182 ? -9.354 -0.132 -0.436 1.00 96.38 182 LEU A C 1
ATOM 1385 O O . LEU A 1 182 ? -9.188 0.087 0.760 1.00 96.38 182 LEU A O 1
ATOM 1389 N N . PHE A 1 183 ? -8.446 -0.768 -1.181 1.00 96.75 183 PHE A N 1
ATOM 1390 C CA . PHE A 1 183 ? -7.219 -1.374 -0.657 1.00 96.75 183 PHE A CA 1
ATOM 1391 C C . PHE A 1 183 ? -6.030 -1.180 -1.612 1.00 96.75 183 PHE A C 1
ATOM 1393 O O . PHE A 1 183 ? -6.189 -1.223 -2.836 1.00 96.75 183 PHE A O 1
ATOM 1400 N N . CYS A 1 184 ? -4.838 -1.009 -1.037 1.00 95.00 184 CYS A N 1
ATOM 1401 C CA . CYS A 1 184 ? -3.540 -1.004 -1.723 1.00 95.00 184 CYS A CA 1
ATOM 1402 C C . CYS A 1 184 ? -2.897 -2.396 -1.771 1.00 95.00 184 CYS A C 1
ATOM 1404 O O . CYS A 1 184 ? -2.312 -2.777 -2.784 1.00 95.00 184 CYS A O 1
ATOM 1406 N N . THR A 1 185 ? -3.007 -3.141 -0.673 1.00 95.19 185 THR A N 1
ATOM 1407 C CA . THR A 1 185 ? -2.554 -4.531 -0.513 1.00 95.19 185 THR A CA 1
ATOM 1408 C C . THR A 1 185 ? -3.617 -5.309 0.263 1.00 95.19 185 THR A C 1
ATOM 1410 O O . THR A 1 185 ? -4.674 -4.762 0.581 1.00 95.19 185 THR A O 1
ATOM 1413 N N . VAL A 1 186 ? -3.355 -6.573 0.607 1.00 94.25 186 VAL A N 1
ATOM 1414 C CA . VAL A 1 186 ? -4.305 -7.413 1.353 1.00 94.25 186 VAL A CA 1
ATOM 1415 C C . VAL A 1 186 ? -4.773 -6.739 2.640 1.00 94.25 186 VAL A C 1
ATOM 1417 O O . VAL A 1 186 ? -5.977 -6.736 2.907 1.00 94.25 186 VAL A O 1
ATOM 1420 N N . ASN A 1 187 ? -3.831 -6.172 3.400 1.00 92.00 187 ASN A N 1
ATOM 1421 C CA . ASN A 1 187 ? -4.071 -5.609 4.729 1.00 92.00 187 ASN A CA 1
ATOM 1422 C C . ASN A 1 187 ? -3.911 -4.079 4.798 1.00 92.00 187 ASN A C 1
ATOM 1424 O O . ASN A 1 187 ? -4.060 -3.508 5.877 1.00 92.00 187 ASN A O 1
ATOM 1428 N N . HIS A 1 188 ? -3.632 -3.388 3.688 1.00 93.94 188 HIS A N 1
ATOM 1429 C CA . HIS A 1 188 ? -3.513 -1.926 3.673 1.00 93.94 188 HIS A CA 1
ATOM 1430 C C . HIS A 1 188 ? -4.734 -1.275 3.013 1.00 93.94 188 HIS A C 1
ATOM 1432 O O . HIS A 1 188 ? -4.836 -1.289 1.780 1.00 93.94 188 HIS A O 1
ATOM 1438 N N . PRO A 1 189 ? -5.671 -0.710 3.799 1.00 95.19 189 PRO A N 1
ATOM 1439 C CA . PRO A 1 189 ? -6.783 0.049 3.251 1.00 95.19 189 PRO A CA 1
ATOM 1440 C C . PRO A 1 189 ? -6.290 1.312 2.540 1.00 95.19 189 PRO A C 1
ATOM 1442 O O . PRO A 1 189 ? -5.345 1.976 2.963 1.00 95.19 189 PRO A O 1
ATOM 1445 N N . GLU A 1 190 ? -6.969 1.656 1.453 1.00 92.81 190 GLU A N 1
ATOM 1446 C CA . GLU A 1 190 ? -6.744 2.897 0.722 1.00 92.81 190 GLU A CA 1
ATOM 1447 C C . GLU A 1 190 ? -7.187 4.103 1.559 1.00 92.81 190 GLU A C 1
ATOM 1449 O O . GLU A 1 190 ? -8.024 3.970 2.461 1.00 92.81 190 GLU A O 1
ATOM 1454 N N . ARG A 1 191 ? -6.673 5.299 1.236 1.00 90.12 191 ARG A N 1
ATOM 1455 C CA . ARG A 1 191 ? -6.903 6.535 2.006 1.00 90.12 191 ARG A CA 1
ATOM 1456 C C . ARG A 1 191 ? -8.361 6.734 2.426 1.00 90.12 191 ARG A C 1
ATOM 1458 O O . ARG A 1 191 ? -8.614 7.055 3.580 1.00 90.12 191 ARG A O 1
ATOM 1465 N N . MET A 1 192 ? -9.322 6.543 1.520 1.00 88.88 192 MET A N 1
ATOM 1466 C CA . MET A 1 192 ? -10.741 6.758 1.831 1.00 88.88 192 MET A CA 1
ATOM 1467 C C . MET A 1 192 ? -11.242 5.823 2.940 1.00 88.88 192 MET A C 1
ATOM 1469 O O . MET A 1 192 ? -11.842 6.289 3.909 1.00 88.88 192 MET A O 1
ATOM 1473 N N . LEU A 1 193 ? -10.973 4.520 2.819 1.00 94.12 193 LEU A N 1
ATOM 1474 C CA . LEU A 1 193 ? -11.398 3.534 3.811 1.00 94.12 193 LEU A CA 1
ATOM 1475 C C . LEU A 1 193 ? -10.660 3.747 5.139 1.00 94.12 193 LEU A C 1
ATOM 1477 O O . LEU A 1 193 ? -11.280 3.703 6.200 1.00 94.12 193 LEU A O 1
ATOM 1481 N N . ALA A 1 194 ? -9.359 4.030 5.074 1.00 94.38 194 ALA A N 1
ATOM 1482 C CA . ALA A 1 194 ? -8.525 4.261 6.245 1.00 94.38 194 ALA A CA 1
ATOM 1483 C C . ALA A 1 194 ? -8.969 5.494 7.051 1.00 94.38 194 ALA A C 1
ATOM 1485 O O . ALA A 1 194 ? -9.117 5.401 8.268 1.00 94.38 194 ALA A O 1
ATOM 1486 N N . LEU A 1 195 ? -9.245 6.625 6.389 1.00 93.38 195 LEU A N 1
ATOM 1487 C CA . LEU A 1 195 ? -9.718 7.844 7.057 1.00 93.38 195 LEU A CA 1
ATOM 1488 C C . LEU A 1 195 ? -11.130 7.686 7.622 1.00 93.38 195 LEU A C 1
ATOM 1490 O O . LEU A 1 195 ? -11.392 8.157 8.724 1.00 93.38 195 LEU A O 1
ATOM 1494 N N . ARG A 1 196 ? -12.024 6.980 6.917 1.00 92.19 196 ARG A N 1
ATOM 1495 C CA . ARG A 1 196 ? -13.362 6.664 7.439 1.00 92.19 196 ARG A CA 1
ATOM 1496 C C . ARG A 1 196 ? -13.282 5.818 8.708 1.00 92.19 196 ARG A C 1
ATOM 1498 O O . ARG A 1 196 ? -13.954 6.136 9.684 1.00 92.19 196 ARG A O 1
ATOM 1505 N N . LEU A 1 197 ? -12.459 4.767 8.697 1.00 94.19 197 LEU A N 1
ATOM 1506 C CA . LEU A 1 197 ? -12.245 3.929 9.876 1.00 94.19 197 LEU A CA 1
ATOM 1507 C C . LEU A 1 197 ? -11.648 4.753 11.021 1.00 94.19 197 LEU A C 1
ATOM 1509 O O . LEU A 1 197 ? -12.120 4.659 12.147 1.00 94.19 197 LEU A O 1
ATOM 1513 N N . ALA A 1 198 ? -10.655 5.597 10.734 1.00 95.25 198 ALA A N 1
ATOM 1514 C CA . ALA A 1 198 ? -10.029 6.438 11.744 1.00 95.25 198 ALA A CA 1
ATOM 1515 C C . ALA A 1 198 ? -11.004 7.440 12.373 1.00 95.25 198 ALA A C 1
ATOM 1517 O O . ALA A 1 198 ? -11.036 7.549 13.595 1.00 95.25 198 ALA A O 1
ATOM 1518 N N . ALA A 1 199 ? -11.828 8.116 11.568 1.00 93.81 199 ALA A N 1
ATOM 1519 C CA . ALA A 1 199 ? -12.849 9.035 12.063 1.00 93.81 199 ALA A CA 1
ATOM 1520 C C . ALA A 1 199 ? -13.825 8.324 13.015 1.00 93.81 199 ALA A C 1
ATOM 1522 O O . ALA A 1 199 ? -14.033 8.790 14.132 1.00 93.81 199 ALA A O 1
ATOM 1523 N N . GLU A 1 200 ? -14.332 7.146 12.638 1.00 94.50 200 GLU A N 1
ATOM 1524 C CA . GLU A 1 200 ? -15.246 6.375 13.491 1.00 94.50 200 GLU A CA 1
ATOM 1525 C C . GLU A 1 200 ? -14.574 5.901 14.796 1.00 94.50 200 GLU A C 1
ATOM 1527 O O . GLU A 1 200 ? -15.169 5.969 15.875 1.00 94.50 200 GLU A O 1
ATOM 1532 N N . VAL A 1 201 ? -13.308 5.470 14.739 1.00 95.19 201 VAL A N 1
ATOM 1533 C CA . VAL A 1 201 ? -12.525 5.131 15.942 1.00 95.19 201 VAL A CA 1
ATOM 1534 C C . VAL A 1 201 ? -12.360 6.358 16.840 1.00 95.19 201 VAL A C 1
ATOM 1536 O O . VAL A 1 201 ? -12.516 6.263 18.060 1.00 95.19 201 VAL A O 1
ATOM 1539 N N . PHE A 1 202 ? -12.059 7.514 16.250 1.00 95.88 202 PHE A N 1
ATOM 1540 C CA . PHE A 1 202 ? -11.785 8.753 16.971 1.00 95.88 202 PHE A CA 1
ATOM 1541 C C . PHE A 1 202 ? -13.047 9.328 17.621 1.00 95.88 202 PHE A C 1
ATOM 1543 O O . PHE A 1 202 ? -13.014 9.754 18.777 1.00 95.88 202 PHE A O 1
ATOM 1550 N N . GLU A 1 203 ? -14.194 9.226 16.960 1.00 94.19 203 GLU A N 1
ATOM 1551 C CA . GLU A 1 203 ? -15.492 9.505 17.576 1.00 94.19 203 GLU A CA 1
ATOM 1552 C C . GLU A 1 203 ? -15.743 8.590 18.783 1.00 94.19 203 GLU A C 1
ATOM 1554 O O . GLU A 1 203 ? -16.083 9.061 19.873 1.00 94.19 203 GLU A O 1
ATOM 1559 N N . ARG A 1 204 ? -15.498 7.279 18.642 1.00 94.00 204 ARG A N 1
ATOM 1560 C CA . ARG A 1 204 ? -15.723 6.300 19.720 1.00 94.00 204 ARG A CA 1
ATOM 1561 C C . ARG A 1 204 ? -14.822 6.532 20.936 1.00 94.00 204 ARG A C 1
ATOM 1563 O O . ARG A 1 204 ? -15.290 6.357 22.063 1.00 94.00 204 ARG A O 1
ATOM 1570 N N . ILE A 1 205 ? -13.570 6.961 20.765 1.00 93.75 205 ILE A N 1
ATOM 1571 C CA . ILE A 1 205 ? -12.674 7.337 21.886 1.00 93.75 205 ILE A CA 1
ATOM 1572 C C . ILE A 1 205 ? -12.959 8.748 22.445 1.00 93.75 205 ILE A C 1
ATOM 1574 O O . ILE A 1 205 ? -12.391 9.131 23.472 1.00 93.75 205 ILE A O 1
ATOM 1578 N N . GLY A 1 206 ? -13.878 9.501 21.831 1.00 93.75 206 GLY A N 1
ATOM 1579 C CA . GLY A 1 206 ? -14.312 10.823 22.286 1.00 93.75 206 GLY A CA 1
ATOM 1580 C C . GLY A 1 206 ? -13.360 11.951 21.892 1.00 93.75 206 GLY A C 1
ATOM 1581 O O . GLY A 1 206 ? -13.083 12.826 22.712 1.00 93.75 206 GLY A O 1
ATOM 1582 N N . VAL A 1 207 ? -12.814 11.904 20.676 1.00 93.50 207 VAL A N 1
ATOM 1583 C CA . VAL A 1 207 ? -12.050 13.012 20.087 1.00 93.50 207 VAL A CA 1
ATOM 1584 C C . VAL A 1 207 ? -12.983 14.203 19.804 1.00 93.50 207 VAL A C 1
ATOM 1586 O O . VAL A 1 207 ? -14.093 13.992 19.314 1.00 93.50 207 VAL A O 1
ATOM 1589 N N . PRO A 1 208 ? -12.569 15.452 20.098 1.00 88.69 208 PRO A N 1
ATOM 1590 C CA . PRO A 1 208 ? -13.341 16.646 19.747 1.00 88.69 208 PRO A CA 1
ATOM 1591 C C . PRO A 1 208 ? -13.580 16.773 18.235 1.00 88.69 208 PRO A C 1
ATOM 1593 O O . PRO A 1 208 ? -12.682 16.498 17.443 1.00 88.69 208 PRO A O 1
ATOM 1596 N N . GLY A 1 209 ? -14.759 17.262 17.832 1.00 87.31 209 GLY A N 1
ATOM 1597 C CA . GLY A 1 209 ? -15.140 17.376 16.415 1.00 87.31 209 GLY A CA 1
ATOM 1598 C C . GLY A 1 209 ? -14.162 18.189 15.556 1.00 87.31 209 GLY A C 1
ATOM 1599 O O . GLY A 1 209 ? -13.855 17.791 14.443 1.00 87.31 209 GLY A O 1
ATOM 1600 N N . GLU A 1 210 ? -13.573 19.255 16.103 1.00 86.94 210 GLU A N 1
ATOM 1601 C CA . GLU A 1 210 ? -12.549 20.072 15.425 1.00 86.94 210 GLU A CA 1
ATOM 1602 C C . GLU A 1 210 ? -11.285 19.290 15.017 1.00 86.94 210 GLU A C 1
ATOM 1604 O O . GLU A 1 210 ? -10.607 19.651 14.059 1.00 86.94 210 GLU A O 1
ATOM 1609 N N . CYS A 1 211 ? -10.964 18.194 15.714 1.00 89.62 211 CYS A N 1
ATOM 1610 C CA . CYS A 1 211 ? -9.857 17.319 15.332 1.00 89.62 211 CYS A CA 1
ATOM 1611 C C . CYS A 1 211 ? -10.251 16.367 14.188 1.00 89.62 211 CYS A C 1
ATOM 1613 O O . CYS A 1 211 ? -9.380 15.914 13.446 1.00 89.62 211 CYS A O 1
ATOM 1615 N N . LEU A 1 212 ? -11.543 16.046 14.041 1.00 89.69 212 LEU A N 1
ATOM 1616 C CA . LEU A 1 212 ? -12.039 15.171 12.973 1.00 89.69 212 LEU A CA 1
ATOM 1617 C C . LEU A 1 212 ? -11.940 15.865 11.609 1.00 89.69 212 LEU A C 1
ATOM 1619 O O . LEU A 1 212 ? -11.535 15.226 10.641 1.00 89.69 212 LEU A O 1
ATOM 1623 N N . ASP A 1 213 ? -12.157 17.182 11.554 1.00 87.12 213 ASP A N 1
ATOM 1624 C CA . ASP A 1 213 ? -11.928 17.982 10.342 1.00 87.12 213 ASP A CA 1
ATOM 1625 C C . ASP A 1 213 ? -10.467 17.865 9.856 1.00 87.12 213 ASP A C 1
ATOM 1627 O O . ASP A 1 213 ? -10.195 17.717 8.661 1.00 87.12 213 ASP A O 1
ATOM 1631 N N . ALA A 1 214 ? -9.504 17.869 10.787 1.00 89.00 214 ALA A N 1
ATOM 1632 C CA . ALA A 1 214 ? -8.086 17.690 10.470 1.00 89.00 214 ALA A CA 1
ATOM 1633 C C . ALA A 1 214 ? -7.767 16.274 9.959 1.00 89.00 214 ALA A C 1
ATOM 1635 O O . ALA A 1 214 ? -6.879 16.109 9.120 1.00 89.00 214 ALA A O 1
ATOM 1636 N N . VAL A 1 215 ? -8.489 15.259 10.439 1.00 90.00 215 VAL A N 1
ATOM 1637 C CA . VAL A 1 215 ? -8.382 13.876 9.951 1.00 90.00 215 VAL A CA 1
ATOM 1638 C C . VAL A 1 215 ? -8.918 13.760 8.527 1.00 90.00 215 VAL A C 1
ATOM 1640 O O . VAL A 1 215 ? -8.247 13.191 7.668 1.00 90.00 215 VAL A O 1
ATOM 1643 N N . GLU A 1 216 ? -10.082 14.340 8.233 1.00 86.81 216 GLU A N 1
ATOM 1644 C CA . GLU A 1 216 ? -10.650 14.338 6.877 1.00 86.81 216 GLU A CA 1
ATOM 1645 C C . GLU A 1 216 ? -9.745 15.065 5.866 1.00 86.81 216 GLU A C 1
ATOM 1647 O O . GLU A 1 216 ? -9.565 14.611 4.725 1.00 86.81 216 GLU A O 1
ATOM 1652 N N . ALA A 1 217 ? -9.115 16.159 6.303 1.00 86.62 217 ALA A N 1
ATOM 1653 C CA . ALA A 1 217 ? -8.168 16.943 5.517 1.00 86.62 217 ALA A CA 1
ATOM 1654 C C . ALA A 1 217 ? -6.765 16.312 5.406 1.00 86.62 217 ALA A C 1
ATOM 1656 O O . ALA A 1 217 ? -5.920 16.833 4.675 1.00 86.62 217 ALA A O 1
ATOM 1657 N N . TYR A 1 218 ? -6.490 15.199 6.092 1.00 87.81 218 TYR A N 1
ATOM 1658 C CA . TYR A 1 218 ? -5.163 14.587 6.116 1.00 87.81 218 TYR A CA 1
ATOM 1659 C C . TYR A 1 218 ? -4.764 14.054 4.733 1.00 87.81 218 TYR A C 1
ATOM 1661 O O . TYR A 1 218 ? -5.450 13.213 4.141 1.00 87.81 218 TYR A O 1
ATOM 1669 N N . THR A 1 219 ? -3.657 14.552 4.183 1.00 84.06 219 THR A N 1
ATOM 1670 C CA . THR A 1 219 ? -3.212 14.238 2.809 1.00 84.06 219 THR A CA 1
ATOM 1671 C C . THR A 1 219 ? -2.007 13.309 2.749 1.00 84.06 219 THR A C 1
ATOM 1673 O O . THR A 1 219 ? -1.769 12.696 1.707 1.00 84.06 219 THR A O 1
ATOM 1676 N N . ASP A 1 220 ? -1.286 13.156 3.857 1.00 82.44 220 ASP A N 1
ATOM 1677 C CA . ASP A 1 220 ? -0.129 12.274 3.934 1.00 82.44 220 ASP A CA 1
ATOM 1678 C C . ASP A 1 220 ? -0.539 10.797 3.840 1.00 82.44 220 ASP A C 1
ATOM 1680 O O . ASP A 1 220 ? -1.660 10.390 4.162 1.00 82.44 220 ASP A O 1
ATOM 1684 N N . ARG A 1 221 ? 0.402 9.967 3.386 1.00 77.31 221 ARG A N 1
ATOM 1685 C CA . ARG A 1 221 ? 0.188 8.524 3.251 1.00 77.31 221 ARG A CA 1
ATOM 1686 C C . ARG A 1 221 ? 0.108 7.880 4.637 1.00 77.31 221 ARG A C 1
ATOM 1688 O O . ARG A 1 221 ? 0.940 8.152 5.498 1.00 77.31 221 ARG A O 1
ATOM 1695 N N . LEU A 1 222 ? -0.885 7.012 4.832 1.00 84.31 222 LEU A N 1
ATOM 1696 C CA . LEU A 1 222 ? -1.068 6.246 6.073 1.00 84.31 222 LEU A CA 1
ATOM 1697 C C . LEU A 1 222 ? -0.319 4.912 6.066 1.00 84.31 222 LEU A C 1
ATOM 1699 O O . LEU A 1 222 ? 0.019 4.394 7.127 1.00 84.31 222 LEU A O 1
ATOM 1703 N N . PHE A 1 223 ? -0.068 4.370 4.877 1.00 86.44 223 PHE A N 1
ATOM 1704 C CA . PHE A 1 223 ? 0.607 3.097 4.658 1.00 86.44 223 PHE A CA 1
ATOM 1705 C C . PHE A 1 223 ? 1.796 3.290 3.714 1.00 86.44 223 PHE A C 1
ATOM 1707 O O . PHE A 1 223 ? 1.838 4.289 2.978 1.00 86.44 223 PHE A O 1
ATOM 1714 N N . PRO A 1 224 ? 2.757 2.347 3.705 1.00 82.12 224 PRO A N 1
ATOM 1715 C CA . PRO A 1 224 ? 3.806 2.319 2.701 1.00 82.12 224 PRO A CA 1
ATOM 1716 C C . PRO A 1 224 ? 3.211 2.416 1.294 1.00 82.12 224 PRO A C 1
ATOM 1718 O O . PRO A 1 224 ? 2.130 1.888 1.038 1.00 82.12 224 PRO A O 1
ATOM 1721 N N . PRO A 1 225 ? 3.908 3.063 0.354 1.00 79.31 225 PRO A N 1
ATOM 1722 C CA . PRO A 1 225 ? 3.325 3.422 -0.932 1.00 79.31 225 PRO A CA 1
ATOM 1723 C C . PRO A 1 225 ? 3.179 2.238 -1.901 1.00 79.31 225 PRO A C 1
ATOM 1725 O O . PRO A 1 225 ? 2.894 2.429 -3.077 1.00 79.31 225 PRO A O 1
ATOM 1728 N N . ASN A 1 226 ? 3.399 1.016 -1.433 1.00 89.31 226 ASN A N 1
ATOM 1729 C CA . ASN A 1 226 ? 3.352 -0.168 -2.266 1.00 89.31 226 ASN A CA 1
ATOM 1730 C C . ASN A 1 226 ? 1.908 -0.545 -2.597 1.00 89.31 226 ASN A C 1
ATOM 1732 O O . ASN A 1 226 ? 1.057 -0.658 -1.716 1.00 89.31 226 ASN A O 1
ATOM 1736 N N . GLU A 1 227 ? 1.659 -0.794 -3.877 1.00 94.44 227 GLU A N 1
ATOM 1737 C CA . GLU A 1 227 ? 0.397 -1.313 -4.381 1.00 94.44 227 GLU A CA 1
ATOM 1738 C C . GLU A 1 227 ? 0.641 -2.731 -4.903 1.00 94.44 227 GLU A C 1
ATOM 1740 O O . GLU A 1 227 ? 1.412 -2.931 -5.844 1.00 94.44 227 GLU A O 1
ATOM 1745 N N . ALA A 1 228 ? -0.020 -3.724 -4.309 1.00 96.19 228 ALA A N 1
ATOM 1746 C CA . ALA A 1 228 ? 0.023 -5.090 -4.812 1.00 96.19 228 ALA A CA 1
ATOM 1747 C C . ALA A 1 228 ? -0.794 -5.161 -6.119 1.00 96.19 228 ALA A C 1
ATOM 1749 O O . ALA A 1 228 ? -1.980 -4.805 -6.119 1.00 96.19 228 ALA A O 1
ATOM 1750 N N . PRO A 1 229 ? -0.227 -5.618 -7.249 1.00 97.56 229 PRO A N 1
ATOM 1751 C CA . PRO A 1 229 ? -0.981 -5.692 -8.497 1.00 97.56 229 PRO A CA 1
ATOM 1752 C C . PRO A 1 229 ? -2.119 -6.712 -8.440 1.00 97.56 229 PRO A C 1
ATOM 1754 O O . PRO A 1 229 ? -1.922 -7.860 -8.045 1.00 97.56 229 PRO A O 1
ATOM 1757 N N . ILE A 1 230 ? -3.315 -6.316 -8.878 1.00 98.44 230 ILE A N 1
ATOM 1758 C CA . ILE A 1 230 ? -4.457 -7.231 -8.994 1.00 98.44 230 ILE A CA 1
ATOM 1759 C C . ILE A 1 230 ? -4.335 -7.994 -10.313 1.00 98.44 230 ILE A C 1
ATOM 1761 O O . ILE A 1 230 ? -4.216 -7.389 -11.383 1.00 98.44 230 ILE A O 1
ATOM 1765 N N . HIS A 1 231 ? -4.398 -9.326 -10.251 1.00 98.56 231 HIS A N 1
ATOM 1766 C CA . HIS A 1 231 ? -4.356 -10.163 -11.449 1.00 98.56 231 HIS A CA 1
ATOM 1767 C C . HIS A 1 231 ? -5.513 -9.799 -12.406 1.00 98.56 231 HIS A C 1
ATOM 1769 O O . HIS A 1 231 ? -6.669 -9.791 -11.970 1.00 98.56 231 HIS A O 1
ATOM 1775 N N . PRO A 1 232 ? -5.279 -9.574 -13.717 1.00 98.50 232 PRO A N 1
ATOM 1776 C CA . PRO A 1 232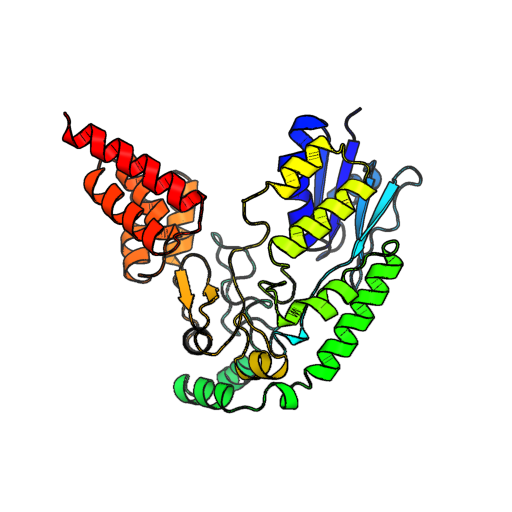 ? -6.319 -9.093 -14.634 1.00 98.50 232 PRO A CA 1
ATOM 1777 C C . PRO A 1 232 ? -7.562 -9.989 -14.708 1.00 98.50 232 PRO A C 1
ATOM 1779 O O . PRO A 1 232 ? -8.675 -9.497 -14.871 1.00 98.50 232 PRO A O 1
ATOM 1782 N N . ALA A 1 233 ? -7.403 -11.310 -14.569 1.00 98.50 233 ALA A N 1
ATOM 1783 C CA . ALA A 1 233 ? -8.544 -12.229 -14.498 1.00 98.50 233 ALA A CA 1
ATOM 1784 C C . ALA A 1 233 ? -9.383 -12.052 -13.217 1.00 98.50 233 ALA A C 1
ATOM 1786 O O . ALA A 1 233 ? -10.601 -12.157 -13.290 1.00 98.50 233 ALA A O 1
ATOM 1787 N N . VAL A 1 234 ? -8.758 -11.739 -12.075 1.00 98.69 234 VAL A N 1
ATOM 1788 C CA . VAL A 1 234 ? -9.463 -11.450 -10.813 1.00 98.69 234 VAL A CA 1
ATOM 1789 C C . VAL A 1 234 ? -10.202 -10.119 -10.919 1.00 98.69 234 VAL A C 1
ATOM 1791 O O . VAL A 1 234 ? -11.376 -10.043 -10.561 1.00 98.69 234 VAL A O 1
ATOM 1794 N N . ALA A 1 235 ? -9.557 -9.101 -11.496 1.00 98.62 235 ALA A N 1
ATOM 1795 C CA . ALA A 1 235 ? -10.189 -7.807 -11.733 1.00 98.62 235 ALA A CA 1
ATOM 1796 C C . ALA A 1 235 ? -11.429 -7.924 -12.637 1.00 98.62 235 ALA A C 1
ATOM 1798 O O . ALA A 1 235 ? -12.491 -7.399 -12.303 1.00 98.62 235 ALA A O 1
ATOM 1799 N N . ARG A 1 236 ? -11.334 -8.689 -13.736 1.00 98.62 236 ARG A N 1
ATOM 1800 C CA . ARG A 1 236 ? -12.485 -8.984 -14.607 1.00 98.62 236 ARG A CA 1
ATOM 1801 C C . ARG A 1 236 ? -13.578 -9.776 -13.894 1.00 98.62 236 ARG A C 1
ATOM 1803 O O . ARG A 1 236 ? -14.746 -9.450 -14.068 1.00 98.62 236 ARG A O 1
ATOM 1810 N N . HIS A 1 237 ? -13.210 -10.795 -13.115 1.00 98.62 237 HIS A N 1
ATOM 1811 C CA . HIS A 1 237 ? -14.161 -11.654 -12.399 1.00 98.62 237 HIS A CA 1
ATOM 1812 C C . HIS A 1 237 ? -15.044 -10.861 -11.434 1.00 98.62 237 HIS A C 1
ATOM 1814 O O . HIS A 1 237 ? -16.256 -11.050 -11.415 1.00 98.62 237 HIS A O 1
ATOM 1820 N N . PHE A 1 238 ? -14.456 -9.925 -10.685 1.00 98.44 238 PHE A N 1
ATOM 1821 C CA . PHE A 1 238 ? -15.202 -9.059 -9.768 1.00 98.44 238 PHE A CA 1
ATOM 1822 C C . PHE A 1 238 ? -15.747 -7.772 -10.406 1.00 98.44 238 PHE A C 1
ATOM 1824 O O . PHE A 1 238 ? -16.410 -6.999 -9.718 1.00 98.44 238 PHE A O 1
ATOM 1831 N N . GLY A 1 239 ? -15.494 -7.534 -11.697 1.00 98.38 239 GLY A N 1
ATOM 1832 C CA . GLY A 1 239 ? -15.968 -6.341 -12.402 1.00 98.38 239 GLY A CA 1
ATOM 1833 C C . GLY A 1 239 ? -15.376 -5.034 -11.869 1.00 98.38 239 GLY A C 1
ATOM 1834 O O . GLY A 1 239 ? -16.095 -4.043 -11.772 1.00 98.38 239 GLY A O 1
ATOM 1835 N N . LEU A 1 240 ? -14.089 -5.032 -11.500 1.00 98.56 240 LEU A N 1
ATOM 1836 C CA . LEU A 1 240 ? -13.423 -3.856 -10.934 1.00 98.56 240 LEU A CA 1
ATOM 1837 C C . LEU A 1 240 ? -13.280 -2.745 -11.989 1.00 98.56 240 LEU A C 1
ATOM 1839 O O . LEU A 1 240 ? -12.634 -2.942 -13.016 1.00 98.56 240 LEU A O 1
ATOM 1843 N N . SER A 1 241 ? -13.831 -1.558 -11.732 1.00 98.06 241 SER A N 1
ATOM 1844 C CA . SER A 1 241 ? -13.776 -0.413 -12.660 1.00 98.06 241 SER A CA 1
ATOM 1845 C C . SER A 1 241 ? -12.410 0.281 -12.713 1.00 98.06 241 SER A C 1
ATOM 1847 O O . SER A 1 241 ? -12.137 1.042 -13.639 1.00 98.06 241 SER A O 1
ATOM 1849 N N . TYR A 1 242 ? -11.565 0.043 -11.710 1.00 97.06 242 TYR A N 1
ATOM 1850 C CA . TYR A 1 242 ? -10.287 0.726 -11.494 1.00 97.06 242 TYR A CA 1
ATOM 1851 C C . TYR A 1 242 ? -9.066 -0.173 -11.730 1.00 97.06 242 TYR A C 1
ATOM 1853 O O . TYR A 1 242 ? -7.939 0.261 -11.490 1.00 97.06 242 TYR A O 1
ATOM 1861 N N . ALA A 1 243 ? -9.277 -1.428 -12.138 1.00 97.88 243 ALA A N 1
ATOM 1862 C CA . ALA A 1 243 ? -8.212 -2.397 -12.344 1.00 97.88 243 ALA A CA 1
ATOM 1863 C C . ALA A 1 243 ? -8.443 -3.211 -13.622 1.00 97.88 243 ALA A C 1
ATOM 1865 O O . ALA A 1 243 ? -9.475 -3.848 -13.813 1.00 97.88 243 ALA A O 1
ATOM 1866 N N . ASP A 1 244 ? -7.437 -3.225 -14.484 1.00 97.69 244 ASP A N 1
ATOM 1867 C CA . ASP A 1 244 ? -7.382 -3.989 -15.722 1.00 97.69 244 ASP A CA 1
ATOM 1868 C C . ASP A 1 244 ? -5.929 -4.397 -16.039 1.00 97.69 244 ASP A C 1
ATOM 1870 O O . ASP A 1 244 ? -5.019 -4.234 -15.224 1.00 97.69 244 ASP A O 1
ATOM 1874 N N . ALA A 1 245 ? -5.694 -4.940 -17.236 1.00 97.19 245 ALA A N 1
ATOM 1875 C CA . ALA A 1 245 ? -4.359 -5.360 -17.666 1.00 97.19 245 ALA A CA 1
ATOM 1876 C C . ALA A 1 245 ? -3.360 -4.199 -17.861 1.00 97.19 245 ALA A C 1
ATOM 1878 O O . ALA A 1 245 ? -2.153 -4.434 -17.837 1.00 97.19 245 ALA A O 1
ATOM 1879 N N . ASN A 1 246 ? -3.843 -2.969 -18.051 1.00 97.94 246 ASN A N 1
ATOM 1880 C CA . ASN A 1 246 ? -3.021 -1.781 -18.301 1.00 97.94 246 ASN A CA 1
ATOM 1881 C C . ASN A 1 246 ? -2.821 -0.925 -17.045 1.00 97.94 246 ASN A C 1
ATOM 1883 O O . ASN A 1 246 ? -2.021 0.012 -17.054 1.00 97.94 246 ASN A O 1
ATOM 1887 N N . THR A 1 247 ? -3.544 -1.234 -15.971 1.00 98.00 247 THR A N 1
ATOM 1888 C CA . THR A 1 247 ? -3.458 -0.536 -14.693 1.00 98.00 247 THR A CA 1
ATOM 1889 C C . THR A 1 247 ? -2.040 -0.634 -14.151 1.00 98.00 247 THR A C 1
ATOM 1891 O O . THR A 1 247 ? -1.465 -1.721 -14.084 1.00 98.00 247 THR A O 1
ATOM 1894 N N . ARG A 1 248 ? -1.467 0.517 -13.781 1.00 96.31 248 ARG A N 1
ATOM 1895 C CA . ARG A 1 248 ? -0.096 0.628 -13.281 1.00 96.31 248 ARG A CA 1
ATOM 1896 C C . ARG A 1 248 ? -0.088 0.854 -11.773 1.00 96.31 248 ARG A C 1
ATOM 1898 O O . ARG A 1 248 ? -0.568 1.880 -11.293 1.00 96.31 248 ARG A O 1
ATOM 1905 N N . TYR A 1 249 ? 0.524 -0.079 -11.063 1.00 95.75 249 TYR A N 1
ATOM 1906 C CA . TYR A 1 249 ? 0.624 -0.127 -9.612 1.00 95.75 249 TYR A CA 1
ATOM 1907 C C . TYR A 1 249 ? 1.980 0.410 -9.167 1.00 95.75 249 TYR A C 1
ATOM 1909 O O . TYR A 1 249 ? 3.009 0.080 -9.761 1.00 95.75 249 TYR A O 1
ATOM 1917 N N . ARG A 1 250 ? 1.988 1.258 -8.145 1.00 93.69 250 ARG A N 1
ATOM 1918 C CA . ARG A 1 250 ? 3.196 1.802 -7.538 1.00 93.69 250 ARG A CA 1
ATOM 1919 C C . ARG A 1 250 ? 3.982 0.692 -6.844 1.00 93.69 250 ARG A C 1
ATOM 1921 O O . ARG A 1 250 ? 3.446 -0.046 -6.024 1.00 93.69 250 ARG A O 1
ATOM 1928 N N . PHE A 1 251 ? 5.272 0.628 -7.145 1.00 92.56 251 PHE A N 1
ATOM 1929 C CA . PHE A 1 251 ? 6.223 -0.254 -6.484 1.00 92.56 251 PHE A CA 1
ATOM 1930 C C . PHE A 1 251 ? 7.353 0.588 -5.894 1.00 92.56 251 PHE A C 1
ATOM 1932 O O . PHE A 1 251 ? 8.164 1.157 -6.632 1.00 92.56 251 PHE A O 1
ATOM 1939 N N . PHE A 1 252 ? 7.367 0.693 -4.564 1.00 86.38 252 PHE A N 1
ATOM 1940 C CA . PHE A 1 252 ? 8.256 1.551 -3.786 1.00 86.38 252 PHE A CA 1
ATOM 1941 C C . PHE A 1 252 ? 8.299 2.983 -4.344 1.00 86.38 252 PHE A C 1
ATOM 1943 O O . PHE A 1 252 ? 7.320 3.518 -4.875 1.00 86.38 252 PHE A O 1
ATOM 1950 N N . ASP A 1 253 ? 9.460 3.607 -4.230 1.00 87.12 253 ASP A N 1
ATOM 1951 C CA . ASP A 1 253 ? 9.801 4.860 -4.874 1.00 87.12 253 ASP A CA 1
ATOM 1952 C C . ASP A 1 253 ? 10.293 4.650 -6.316 1.00 87.12 253 ASP A C 1
ATOM 1954 O O . ASP A 1 253 ? 10.740 5.602 -6.949 1.00 87.12 253 ASP A O 1
ATOM 1958 N N . GLU A 1 254 ? 10.221 3.429 -6.862 1.00 91.12 254 GLU A N 1
ATOM 1959 C CA . GLU A 1 254 ? 10.840 3.073 -8.143 1.00 91.12 254 GLU A CA 1
ATOM 1960 C C . GLU A 1 254 ? 10.015 3.504 -9.358 1.00 91.12 254 GLU A C 1
ATOM 1962 O O . GLU A 1 254 ? 10.561 3.932 -10.379 1.00 91.12 254 GLU A O 1
ATOM 1967 N N . GLY A 1 255 ? 8.692 3.416 -9.249 1.00 93.00 255 GLY A N 1
ATOM 1968 C CA . GLY A 1 255 ? 7.777 3.804 -10.312 1.00 93.00 255 GLY A CA 1
ATOM 1969 C C . GLY A 1 255 ? 6.470 3.031 -10.264 1.00 93.00 255 GLY A C 1
ATOM 1970 O O . GLY A 1 255 ? 6.079 2.500 -9.224 1.00 93.00 255 GLY A O 1
ATOM 1971 N N . ARG A 1 256 ? 5.783 2.985 -11.409 1.00 95.25 256 ARG A N 1
ATOM 1972 C CA . ARG A 1 256 ? 4.505 2.287 -11.562 1.00 95.25 256 ARG A CA 1
ATOM 1973 C C . ARG A 1 256 ? 4.564 1.259 -12.680 1.00 95.25 256 ARG A C 1
ATOM 1975 O O . ARG A 1 256 ? 4.932 1.596 -13.807 1.00 95.25 256 ARG A O 1
ATOM 1982 N N . PHE A 1 257 ? 4.124 0.043 -12.390 1.00 96.94 257 PHE A N 1
ATOM 1983 C CA . PHE A 1 257 ? 4.243 -1.110 -13.278 1.00 96.94 257 PHE A CA 1
ATOM 1984 C C . PHE A 1 257 ? 2.885 -1.760 -13.515 1.00 96.94 257 PHE A C 1
ATOM 1986 O O . PHE A 1 257 ? 2.060 -1.845 -12.607 1.00 96.94 257 PHE A O 1
ATOM 1993 N N . THR A 1 258 ? 2.641 -2.221 -14.738 1.00 98.38 258 THR A N 1
ATOM 1994 C CA . THR A 1 258 ? 1.499 -3.103 -15.013 1.00 98.38 258 THR A CA 1
ATOM 1995 C C . THR A 1 258 ? 1.659 -4.426 -14.271 1.00 98.38 258 THR A C 1
ATOM 1997 O O . THR A 1 258 ? 2.762 -4.778 -13.849 1.00 98.38 258 THR A O 1
ATOM 2000 N N . PHE A 1 259 ? 0.578 -5.200 -14.154 1.00 98.50 259 PHE A N 1
ATOM 2001 C CA . PHE A 1 259 ? 0.654 -6.547 -13.585 1.00 98.50 259 PHE A CA 1
ATOM 2002 C C . PHE A 1 259 ? 1.741 -7.400 -14.266 1.00 98.50 259 PHE A C 1
ATOM 2004 O O . PHE A 1 259 ? 2.548 -8.033 -13.594 1.00 98.50 259 PHE A O 1
ATOM 2011 N N . THR A 1 260 ? 1.803 -7.371 -15.601 1.00 98.56 260 THR A N 1
ATOM 2012 C CA . THR A 1 260 ? 2.785 -8.132 -16.387 1.00 98.56 260 THR A CA 1
ATOM 2013 C C . THR A 1 260 ? 4.216 -7.682 -16.102 1.00 98.56 260 THR A C 1
ATOM 2015 O O . THR A 1 260 ? 5.080 -8.511 -15.829 1.00 98.56 260 THR A O 1
ATOM 2018 N N . GLU A 1 261 ? 4.474 -6.370 -16.127 1.00 98.12 261 GLU A N 1
ATOM 2019 C CA . GLU A 1 261 ? 5.795 -5.811 -15.803 1.00 98.12 261 GLU A CA 1
ATOM 2020 C C . GLU A 1 261 ? 6.215 -6.186 -14.376 1.00 98.12 261 GLU A C 1
ATOM 2022 O O . GLU A 1 261 ? 7.351 -6.602 -14.158 1.00 98.12 261 GLU A O 1
ATOM 2027 N N . TYR A 1 262 ? 5.293 -6.094 -13.415 1.00 98.00 262 TYR A N 1
ATOM 2028 C CA . TYR A 1 262 ? 5.541 -6.503 -12.038 1.00 98.00 262 TYR A CA 1
ATOM 2029 C C . TYR A 1 262 ? 5.865 -7.995 -11.932 1.00 98.00 262 TYR A C 1
ATOM 2031 O O . TYR A 1 262 ? 6.845 -8.350 -11.289 1.00 98.00 262 TYR A O 1
ATOM 2039 N N . ALA A 1 263 ? 5.103 -8.871 -12.588 1.00 98.44 263 ALA A N 1
ATOM 2040 C CA . ALA A 1 263 ? 5.336 -10.313 -12.540 1.00 98.44 263 ALA A CA 1
ATOM 2041 C C . ALA A 1 263 ? 6.704 -10.697 -13.133 1.00 98.44 263 ALA A C 1
ATOM 2043 O O . ALA A 1 263 ? 7.406 -11.534 -12.567 1.00 98.44 263 ALA A O 1
ATOM 2044 N N . HIS A 1 264 ? 7.140 -10.038 -14.214 1.00 98.50 264 HIS A N 1
ATOM 2045 C CA . HIS A 1 264 ? 8.501 -10.211 -14.734 1.00 98.50 264 HIS A CA 1
ATOM 2046 C C . HIS A 1 264 ? 9.559 -9.752 -13.734 1.00 98.50 264 HIS A C 1
ATOM 2048 O O . HIS A 1 264 ? 10.571 -10.429 -13.555 1.00 98.50 264 HIS A O 1
ATOM 2054 N N . ARG A 1 265 ? 9.345 -8.610 -13.077 1.00 97.12 265 ARG A N 1
ATOM 2055 C CA . ARG A 1 265 ? 10.265 -8.117 -12.049 1.00 97.12 265 ARG A CA 1
ATOM 2056 C C . ARG A 1 265 ? 10.329 -9.070 -10.861 1.00 97.12 265 ARG A C 1
ATOM 2058 O O . ARG A 1 265 ? 11.428 -9.392 -10.428 1.00 97.12 265 ARG A O 1
ATOM 2065 N N . TYR A 1 266 ? 9.186 -9.582 -10.415 1.00 97.94 266 TYR A N 1
ATOM 2066 C CA . TYR A 1 266 ? 9.081 -10.577 -9.355 1.00 97.94 266 TYR A CA 1
ATOM 2067 C C . TYR A 1 266 ? 9.872 -11.842 -9.699 1.00 97.94 266 TYR A C 1
ATOM 2069 O O . TYR A 1 266 ? 10.760 -12.221 -8.948 1.00 97.94 266 TYR A O 1
ATOM 2077 N N . MET A 1 267 ? 9.638 -12.435 -10.877 1.00 98.44 267 MET A N 1
ATOM 2078 C CA . MET A 1 267 ? 10.350 -13.640 -11.334 1.00 98.44 267 MET A CA 1
ATOM 2079 C C . MET A 1 267 ? 11.871 -13.458 -11.429 1.00 98.44 267 MET A C 1
ATOM 2081 O O . MET A 1 267 ? 12.612 -14.427 -11.287 1.00 98.44 267 MET A O 1
ATOM 2085 N N . ASN A 1 268 ? 12.339 -12.233 -11.676 1.00 97.50 268 ASN A N 1
ATOM 2086 C CA . ASN A 1 268 ? 13.761 -11.896 -11.750 1.00 97.50 268 ASN A CA 1
ATOM 2087 C C . ASN A 1 268 ? 14.332 -11.352 -10.429 1.00 97.50 268 ASN A C 1
ATOM 2089 O O . ASN A 1 268 ? 15.493 -10.949 -10.400 1.00 97.50 268 ASN A O 1
ATOM 2093 N N . TYR A 1 269 ? 13.528 -11.281 -9.362 1.00 96.06 269 TYR A N 1
ATOM 2094 C CA . TYR A 1 269 ? 13.862 -10.579 -8.119 1.00 96.06 269 TYR A CA 1
ATOM 2095 C C . TYR A 1 269 ? 14.431 -9.164 -8.364 1.00 96.06 269 TYR A C 1
ATOM 2097 O O . TYR A 1 269 ? 15.410 -8.728 -7.758 1.00 96.06 269 TYR A O 1
ATOM 2105 N N . ALA A 1 270 ? 13.825 -8.436 -9.302 1.00 94.75 270 ALA A N 1
ATOM 2106 C CA . ALA A 1 270 ? 14.299 -7.139 -9.760 1.00 94.75 270 ALA A CA 1
ATOM 2107 C C . ALA A 1 270 ? 13.679 -5.996 -8.948 1.00 94.75 270 ALA A C 1
ATOM 2109 O O . ALA A 1 270 ? 12.457 -5.842 -8.895 1.00 94.75 270 ALA A O 1
ATOM 2110 N N . TRP A 1 271 ? 14.531 -5.170 -8.350 1.00 93.38 271 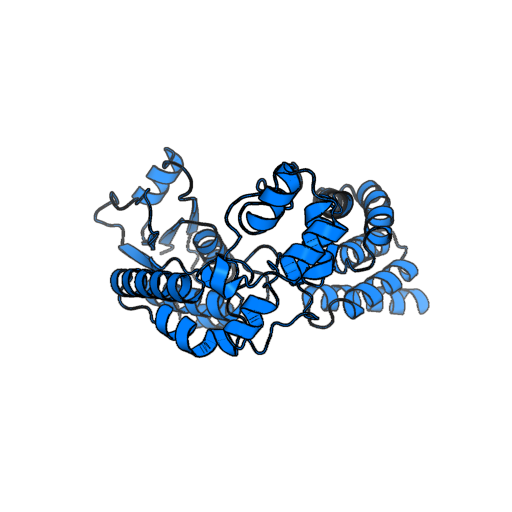TRP A N 1
ATOM 2111 C CA . TRP A 1 271 ? 14.189 -3.911 -7.690 1.00 93.38 271 TRP A CA 1
ATOM 2112 C C . TRP A 1 271 ? 15.437 -3.028 -7.602 1.00 93.38 271 TRP A C 1
ATOM 2114 O O . TRP A 1 271 ? 16.553 -3.523 -7.766 1.00 93.38 271 TRP A O 1
ATOM 2124 N N . ASN A 1 272 ? 15.255 -1.728 -7.376 1.00 93.31 272 ASN A N 1
ATOM 2125 C CA . ASN A 1 272 ? 16.361 -0.780 -7.269 1.00 93.31 272 ASN A CA 1
ATOM 2126 C C . ASN A 1 272 ? 16.666 -0.426 -5.797 1.00 93.31 272 ASN A C 1
ATOM 2128 O O . ASN A 1 272 ? 15.990 0.444 -5.242 1.00 93.31 272 ASN A O 1
ATOM 2132 N N . PRO A 1 273 ? 17.676 -1.053 -5.160 1.00 91.69 273 PRO A N 1
ATOM 2133 C CA . PRO A 1 273 ? 18.053 -0.764 -3.773 1.00 91.69 273 PRO A CA 1
ATOM 2134 C C . PRO A 1 273 ? 18.759 0.586 -3.596 1.00 91.69 273 PRO A C 1
ATOM 2136 O O . PRO A 1 273 ? 18.711 1.157 -2.504 1.00 91.69 273 PRO A O 1
ATOM 2139 N N . ASP A 1 274 ? 19.370 1.128 -4.654 1.00 94.06 274 ASP A N 1
ATOM 2140 C CA . ASP A 1 274 ? 20.093 2.402 -4.590 1.00 94.06 274 ASP A CA 1
ATOM 2141 C C . ASP A 1 274 ? 19.125 3.577 -4.358 1.00 94.06 274 ASP A C 1
ATOM 2143 O O . ASP A 1 274 ? 19.507 4.577 -3.755 1.00 94.06 274 ASP A O 1
ATOM 2147 N N . LEU A 1 275 ? 17.853 3.455 -4.764 1.00 93.75 275 LEU A N 1
ATOM 2148 C CA . LEU A 1 275 ? 16.826 4.467 -4.491 1.00 93.75 275 LEU A CA 1
ATOM 2149 C C . LEU A 1 275 ? 16.573 4.666 -2.986 1.00 93.75 275 LEU A C 1
ATOM 2151 O O . LEU A 1 275 ? 16.838 5.766 -2.490 1.00 93.75 275 LEU A O 1
ATOM 2155 N N . PRO A 1 276 ? 16.081 3.661 -2.231 1.00 91.44 276 PRO A N 1
ATOM 2156 C CA . PRO A 1 276 ? 15.854 3.827 -0.801 1.00 91.44 276 PRO A CA 1
ATOM 2157 C C . PRO A 1 276 ? 17.156 4.098 -0.043 1.00 91.44 276 PRO A C 1
ATOM 2159 O O . PRO A 1 276 ? 17.136 4.871 0.913 1.00 91.44 276 PRO A O 1
ATOM 2162 N N . PHE A 1 277 ? 18.292 3.547 -0.488 1.00 93.62 277 PHE A N 1
ATOM 2163 C CA . PHE A 1 277 ? 19.591 3.839 0.117 1.00 93.62 277 PHE A CA 1
ATOM 2164 C C . PHE A 1 277 ? 19.993 5.313 -0.044 1.00 93.62 277 PHE A C 1
ATOM 2166 O O . PHE A 1 277 ? 20.307 5.977 0.942 1.00 93.62 277 PHE A O 1
ATOM 2173 N N . GLY A 1 278 ? 19.910 5.864 -1.257 1.00 95.75 278 GLY A N 1
ATOM 2174 C CA . GLY A 1 278 ? 20.198 7.275 -1.517 1.00 95.75 278 GLY A CA 1
ATOM 2175 C C . GLY A 1 278 ? 19.250 8.218 -0.770 1.00 95.75 278 GLY A C 1
ATOM 2176 O O . GLY A 1 278 ? 19.682 9.221 -0.204 1.00 95.75 278 GLY A O 1
ATOM 2177 N N . MET A 1 279 ? 17.962 7.869 -0.684 1.00 93.50 279 MET A N 1
ATOM 2178 C CA . MET A 1 279 ? 16.986 8.625 0.112 1.00 93.50 279 MET A CA 1
ATOM 2179 C C . MET A 1 279 ? 17.262 8.537 1.618 1.00 93.50 279 MET A C 1
ATOM 2181 O O . MET A 1 279 ? 17.021 9.502 2.338 1.00 93.50 279 MET A O 1
ATOM 2185 N N . HIS A 1 280 ? 17.764 7.404 2.110 1.00 93.88 280 HIS A N 1
ATOM 2186 C CA . HIS A 1 280 ? 18.200 7.265 3.497 1.00 93.88 280 HIS A CA 1
ATOM 2187 C C . HIS A 1 280 ? 19.426 8.140 3.788 1.00 93.88 280 HIS A C 1
ATOM 2189 O O . HIS A 1 280 ? 19.380 8.923 4.732 1.00 93.88 280 HIS A O 1
ATOM 2195 N N . LEU A 1 281 ? 20.458 8.111 2.936 1.00 96.19 281 LEU A N 1
ATOM 2196 C CA . LEU A 1 281 ? 21.631 8.989 3.064 1.00 96.19 281 LEU A CA 1
ATOM 2197 C C . LEU A 1 281 ? 21.244 10.474 3.112 1.00 96.19 281 LEU A C 1
ATOM 2199 O O . LEU A 1 281 ? 21.800 11.230 3.906 1.00 96.19 281 LEU A O 1
ATOM 2203 N N . ALA A 1 282 ? 20.261 10.881 2.302 1.00 96.00 282 ALA A N 1
ATOM 2204 C CA . ALA A 1 282 ? 19.734 12.242 2.319 1.00 96.00 282 ALA A CA 1
ATOM 2205 C C . ALA A 1 282 ? 19.121 12.608 3.683 1.00 96.00 282 ALA A C 1
ATOM 2207 O O . ALA A 1 282 ? 19.396 13.684 4.206 1.00 96.00 282 ALA A O 1
ATOM 2208 N N . ARG A 1 283 ? 18.336 11.704 4.289 1.00 94.12 283 ARG A N 1
ATOM 2209 C CA . ARG A 1 283 ? 17.737 11.912 5.624 1.00 94.12 283 ARG A CA 1
ATOM 2210 C C . ARG A 1 283 ? 18.784 11.978 6.736 1.00 94.12 283 ARG A C 1
ATOM 2212 O O . ARG A 1 283 ? 18.608 12.746 7.673 1.00 94.12 283 ARG A O 1
ATOM 2219 N N . GLU A 1 284 ? 19.877 11.230 6.602 1.00 95.38 284 GLU A N 1
ATOM 2220 C CA . GLU A 1 284 ? 21.014 11.251 7.536 1.00 95.38 284 GLU A CA 1
ATOM 2221 C C . GLU A 1 284 ? 21.950 12.462 7.334 1.00 95.38 284 GLU A C 1
ATOM 2223 O O . GLU A 1 284 ? 22.980 12.572 7.999 1.00 95.38 284 GLU A O 1
ATOM 2228 N N . GLY A 1 285 ? 21.639 13.373 6.403 1.00 96.00 285 GLY A N 1
ATOM 2229 C CA . GLY A 1 285 ? 22.448 14.565 6.129 1.00 96.00 285 GLY A CA 1
ATOM 2230 C C . GLY A 1 285 ? 23.707 14.308 5.292 1.00 96.00 285 GLY A C 1
ATOM 2231 O O . GLY A 1 285 ? 24.526 15.208 5.101 1.00 96.00 285 GLY A O 1
ATOM 2232 N N . GLN A 1 286 ? 23.882 13.102 4.745 1.00 97.19 286 GLN A N 1
ATOM 2233 C CA . GLN A 1 286 ? 25.033 12.725 3.914 1.00 97.19 286 GLN A CA 1
ATOM 2234 C C . GLN A 1 286 ? 24.821 13.153 2.451 1.00 97.19 286 GLN A C 1
ATOM 2236 O O . GLN A 1 286 ? 24.807 12.330 1.535 1.00 97.19 286 GLN A O 1
ATOM 2241 N N . HIS A 1 287 ? 24.624 14.456 2.231 1.00 97.50 287 HIS A N 1
ATOM 2242 C CA . HIS A 1 287 ? 24.078 15.008 0.984 1.00 97.50 287 HIS A CA 1
ATOM 2243 C C . HIS A 1 287 ? 24.903 14.678 -0.270 1.00 97.50 287 HIS A C 1
ATOM 2245 O O . HIS A 1 287 ? 24.332 14.275 -1.276 1.00 97.50 287 HIS A O 1
ATOM 2251 N N . GLU A 1 288 ? 26.232 14.799 -0.222 1.00 97.56 288 GLU A N 1
ATOM 2252 C CA . GLU A 1 288 ? 27.089 14.538 -1.393 1.00 97.56 288 GLU A CA 1
ATOM 2253 C C . GLU A 1 288 ? 27.040 13.061 -1.821 1.00 97.56 288 GLU A C 1
ATOM 2255 O O . GLU A 1 288 ? 26.846 12.757 -2.996 1.00 97.56 288 GLU A O 1
ATOM 2260 N N . GLN A 1 289 ? 27.099 12.130 -0.862 1.00 97.44 289 GLN A N 1
ATOM 2261 C CA . GLN A 1 289 ? 26.953 10.698 -1.156 1.00 97.44 289 GLN A CA 1
ATOM 2262 C C . GLN A 1 289 ? 25.540 10.371 -1.654 1.00 97.44 289 GLN A C 1
ATOM 2264 O O . GLN A 1 289 ? 25.371 9.572 -2.576 1.00 97.44 289 GLN A O 1
ATOM 2269 N N . ALA A 1 290 ? 24.519 11.005 -1.070 1.00 98.12 290 ALA A N 1
ATOM 2270 C CA . ALA A 1 290 ? 23.141 10.847 -1.510 1.00 98.12 290 ALA A CA 1
ATOM 2271 C C . ALA A 1 290 ? 22.960 11.289 -2.969 1.00 98.12 290 ALA A C 1
ATOM 2273 O O . ALA A 1 290 ? 22.301 10.580 -3.725 1.00 98.12 290 ALA A O 1
ATOM 2274 N N . ILE A 1 291 ? 23.572 12.404 -3.386 1.00 98.38 291 ILE A N 1
ATOM 2275 C CA . ILE A 1 291 ? 23.546 12.878 -4.778 1.00 98.38 291 ILE A CA 1
ATOM 2276 C C . ILE A 1 291 ? 24.152 11.828 -5.716 1.00 98.38 291 ILE A C 1
ATOM 2278 O O . ILE A 1 291 ? 23.490 11.430 -6.675 1.00 98.38 291 ILE A O 1
ATOM 2282 N N . GLU A 1 292 ? 25.360 11.333 -5.429 1.00 97.75 292 GLU A N 1
ATOM 2283 C CA . GLU A 1 292 ? 26.045 10.337 -6.274 1.00 97.75 292 GLU A CA 1
ATOM 2284 C C . GLU A 1 292 ? 25.240 9.037 -6.427 1.00 97.75 292 GLU A C 1
ATOM 2286 O O . GLU A 1 292 ? 25.151 8.455 -7.515 1.00 97.75 292 GLU A O 1
ATOM 2291 N N . VAL A 1 293 ? 24.641 8.561 -5.333 1.00 97.75 293 VAL A N 1
ATOM 2292 C CA . VAL A 1 293 ? 23.801 7.358 -5.339 1.00 97.75 293 VAL A CA 1
ATOM 2293 C C . VAL A 1 293 ? 22.502 7.617 -6.100 1.00 97.75 293 VAL A C 1
ATOM 2295 O O . VAL A 1 293 ? 22.150 6.841 -6.990 1.00 97.75 293 VAL A O 1
ATOM 2298 N N . LEU A 1 294 ? 21.803 8.715 -5.801 1.00 97.88 294 LEU A N 1
ATOM 2299 C CA . LEU A 1 294 ? 20.510 9.022 -6.409 1.00 97.88 294 LEU A CA 1
ATOM 2300 C C . LEU A 1 294 ? 20.619 9.301 -7.905 1.00 97.88 294 LEU A C 1
ATOM 2302 O O . LEU A 1 294 ? 19.709 8.910 -8.627 1.00 97.88 294 LEU A O 1
ATOM 2306 N N . GLN A 1 295 ? 21.708 9.907 -8.387 1.00 97.25 295 GLN A N 1
ATOM 2307 C CA . GLN A 1 295 ? 21.952 10.100 -9.822 1.00 97.25 295 GLN A CA 1
ATOM 2308 C C . GLN A 1 295 ? 21.903 8.764 -10.578 1.00 97.25 295 GLN A C 1
ATOM 2310 O O . GLN A 1 295 ? 21.105 8.608 -11.502 1.00 97.25 295 GLN A O 1
ATOM 2315 N N . ARG A 1 296 ? 22.659 7.758 -10.119 1.00 97.00 296 ARG A N 1
ATOM 2316 C CA . ARG A 1 296 ? 22.641 6.409 -10.715 1.00 97.00 296 ARG A CA 1
ATOM 2317 C C . ARG A 1 296 ? 21.288 5.722 -10.529 1.00 97.00 296 ARG A C 1
ATOM 2319 O O . ARG A 1 296 ? 20.780 5.068 -11.440 1.00 97.00 296 ARG A O 1
ATOM 2326 N N . ALA A 1 297 ? 20.676 5.895 -9.360 1.00 96.25 297 ALA A N 1
ATOM 2327 C CA . ALA A 1 297 ? 19.418 5.244 -9.026 1.00 96.25 297 ALA A CA 1
ATOM 2328 C C . ALA A 1 297 ? 18.251 5.732 -9.906 1.00 96.25 297 ALA A C 1
ATOM 2330 O O . ALA A 1 297 ? 17.470 4.920 -10.401 1.00 96.25 297 ALA A O 1
ATOM 2331 N N . VAL A 1 298 ? 18.127 7.042 -10.153 1.00 96.69 298 VAL A N 1
ATOM 2332 C CA . VAL A 1 298 ? 17.030 7.592 -10.975 1.00 96.69 298 VAL A CA 1
ATOM 2333 C C . VAL A 1 298 ? 17.215 7.339 -12.472 1.00 96.69 298 VAL A C 1
ATOM 2335 O O . VAL A 1 298 ? 16.224 7.357 -13.211 1.00 96.69 298 VAL A O 1
ATOM 2338 N N . GLU A 1 299 ? 18.447 7.096 -12.925 1.00 95.06 299 GLU A N 1
ATOM 2339 C CA . GLU A 1 299 ? 18.749 6.614 -14.278 1.00 95.06 299 GLU A CA 1
ATOM 2340 C C . GLU A 1 299 ? 18.294 5.162 -14.461 1.00 95.06 299 GLU A C 1
ATOM 2342 O O . GLU A 1 299 ? 17.597 4.857 -15.429 1.00 95.06 299 GLU A O 1
ATOM 2347 N N . ALA A 1 300 ? 18.607 4.288 -13.497 1.00 94.94 300 ALA A N 1
ATOM 2348 C CA . ALA A 1 300 ? 18.143 2.899 -13.487 1.00 94.94 300 ALA A CA 1
ATOM 2349 C C . ALA A 1 300 ? 16.617 2.783 -13.313 1.00 94.94 300 ALA A C 1
ATOM 2351 O O . ALA A 1 300 ? 16.002 1.828 -13.791 1.00 94.94 300 ALA A O 1
ATOM 2352 N N . SER A 1 301 ? 15.986 3.780 -12.684 1.00 94.69 301 SER A N 1
ATOM 2353 C CA . SER A 1 301 ? 14.536 3.840 -12.476 1.00 94.69 301 SER A CA 1
ATOM 2354 C C . SER A 1 301 ? 13.935 5.149 -13.004 1.00 94.69 301 SER A C 1
ATOM 2356 O O . SER A 1 301 ? 13.620 6.073 -12.237 1.00 94.69 301 SER A O 1
ATOM 2358 N N . PRO A 1 302 ? 13.701 5.242 -14.330 1.00 93.38 302 PRO A N 1
ATOM 2359 C CA . PRO A 1 302 ? 13.189 6.452 -14.971 1.00 93.38 302 PRO A CA 1
ATOM 2360 C C . PRO A 1 302 ? 11.809 6.917 -14.485 1.00 93.38 302 PRO A C 1
ATOM 2362 O O . PRO A 1 302 ? 11.450 8.081 -14.662 1.00 93.38 302 PRO A O 1
ATOM 2365 N N . GLY A 1 303 ? 11.036 6.012 -13.879 1.00 94.50 303 GLY A N 1
ATOM 2366 C CA . GLY A 1 303 ? 9.719 6.284 -13.300 1.00 94.50 303 GLY A CA 1
ATOM 2367 C C . GLY A 1 303 ? 9.745 6.784 -11.853 1.00 94.50 303 GLY A C 1
ATOM 2368 O O . GLY A 1 303 ? 8.688 7.107 -11.316 1.00 94.50 303 GLY A O 1
ATOM 2369 N N . SER A 1 304 ? 10.918 6.867 -11.215 1.00 95.69 304 SER A N 1
ATOM 2370 C CA . SER A 1 304 ? 11.033 7.290 -9.819 1.00 95.69 304 SER A CA 1
ATOM 2371 C C . SER A 1 304 ? 10.817 8.797 -9.686 1.00 95.69 304 SER A C 1
ATOM 2373 O O . SER A 1 304 ? 11.731 9.594 -9.915 1.00 95.69 304 SER A O 1
ATOM 2375 N N . ALA A 1 305 ? 9.597 9.200 -9.333 1.00 95.19 305 ALA A N 1
ATOM 2376 C CA . ALA A 1 305 ? 9.276 10.592 -9.032 1.00 95.19 305 ALA A CA 1
ATOM 2377 C C . ALA A 1 305 ? 9.862 11.022 -7.677 1.00 95.19 305 ALA A C 1
ATOM 2379 O O . ALA A 1 305 ? 10.430 12.105 -7.564 1.00 95.19 305 ALA A O 1
ATOM 2380 N N . ALA A 1 306 ? 9.789 10.148 -6.668 1.00 93.19 306 ALA A N 1
ATOM 2381 C CA . ALA A 1 306 ? 10.308 10.416 -5.329 1.00 93.19 306 ALA A CA 1
ATOM 2382 C C . ALA A 1 306 ? 11.838 10.573 -5.319 1.00 93.19 306 ALA A C 1
ATOM 2384 O O . ALA A 1 306 ? 12.332 11.574 -4.804 1.00 93.19 306 ALA A O 1
ATOM 2385 N N . GLY A 1 307 ? 12.582 9.664 -5.963 1.00 95.81 307 GLY A N 1
ATOM 2386 C CA . GLY A 1 307 ? 14.039 9.771 -6.084 1.00 95.81 307 GLY A CA 1
ATOM 2387 C C . GLY A 1 307 ? 14.472 11.038 -6.824 1.00 95.81 307 GLY A C 1
ATOM 2388 O O . GLY A 1 307 ? 15.382 11.733 -6.378 1.00 95.81 307 GLY A O 1
ATOM 2389 N N . ARG A 1 308 ? 13.759 11.409 -7.901 1.00 97.88 308 ARG A N 1
ATOM 2390 C CA . ARG A 1 308 ? 13.990 12.675 -8.624 1.00 97.88 308 ARG A CA 1
ATOM 2391 C C . ARG A 1 308 ? 13.724 13.897 -7.763 1.00 97.88 308 ARG A C 1
ATOM 2393 O O . ARG A 1 308 ? 14.507 14.835 -7.818 1.00 97.88 308 ARG A O 1
ATOM 2400 N N . ALA A 1 309 ? 12.648 13.894 -6.981 1.00 97.06 309 ALA A N 1
ATOM 2401 C CA . ALA A 1 309 ? 12.334 15.000 -6.088 1.00 97.06 309 ALA A CA 1
ATOM 2402 C C . ALA A 1 309 ? 13.389 15.142 -4.978 1.00 97.06 309 ALA A C 1
ATOM 2404 O O . ALA A 1 309 ? 13.767 16.260 -4.645 1.00 97.06 309 ALA A O 1
ATOM 2405 N N . VAL A 1 310 ? 13.891 14.039 -4.408 1.00 97.00 310 VAL A N 1
ATOM 2406 C CA . VAL A 1 310 ? 14.985 14.080 -3.412 1.00 97.00 310 VAL A CA 1
ATOM 2407 C C . VAL A 1 310 ? 16.277 14.589 -4.030 1.00 97.00 310 VAL A C 1
ATOM 2409 O O . VAL A 1 310 ? 16.878 15.509 -3.487 1.00 97.00 310 VAL A O 1
ATOM 2412 N N . LEU A 1 311 ? 16.661 14.078 -5.199 1.00 98.31 311 LEU A N 1
ATOM 2413 C CA . LEU A 1 311 ? 17.836 14.578 -5.907 1.00 98.31 311 LEU A CA 1
ATOM 2414 C C . LEU A 1 311 ? 17.699 16.065 -6.268 1.00 98.31 311 LEU A C 1
ATOM 2416 O O . LEU A 1 311 ? 18.661 16.812 -6.141 1.00 98.31 311 LEU A O 1
ATOM 2420 N N . ALA A 1 312 ? 16.508 16.509 -6.678 1.00 98.12 312 ALA A N 1
ATOM 2421 C CA . ALA A 1 312 ? 16.252 17.907 -7.003 1.00 98.12 312 ALA A CA 1
ATOM 2422 C C . ALA A 1 312 ? 16.455 18.836 -5.796 1.00 98.12 312 ALA A C 1
ATOM 2424 O O . ALA A 1 312 ? 17.113 19.861 -5.945 1.00 98.12 312 ALA A O 1
ATOM 2425 N N . ASP A 1 313 ? 15.939 18.475 -4.617 1.00 97.94 313 ASP A N 1
ATOM 2426 C CA . ASP A 1 313 ? 16.152 19.258 -3.391 1.00 97.94 313 ASP A CA 1
ATOM 2427 C C . ASP A 1 313 ? 17.647 19.339 -3.046 1.00 97.94 313 ASP A C 1
ATOM 2429 O O . ASP A 1 313 ? 18.172 20.429 -2.843 1.00 97.94 313 ASP A O 1
ATOM 2433 N N . LEU A 1 314 ? 18.360 18.207 -3.077 1.00 98.12 314 LEU A N 1
ATOM 2434 C CA . LEU A 1 314 ? 19.793 18.167 -2.764 1.00 98.12 314 LEU A CA 1
ATOM 2435 C C . LEU A 1 314 ? 20.632 19.010 -3.738 1.00 98.12 314 LEU A C 1
ATOM 2437 O O . LEU A 1 314 ? 21.553 19.712 -3.321 1.00 98.12 314 LEU A O 1
ATOM 2441 N N . LEU A 1 315 ? 20.315 18.970 -5.037 1.00 98.19 315 LEU A N 1
ATOM 2442 C CA . LEU A 1 315 ? 20.979 19.813 -6.035 1.00 98.19 315 LEU A CA 1
ATOM 2443 C C . LEU A 1 315 ? 20.632 21.294 -5.851 1.00 98.19 315 LEU A C 1
ATOM 2445 O O . LEU A 1 315 ? 21.493 22.147 -6.066 1.00 98.19 315 LEU A O 1
ATOM 2449 N N . ALA A 1 316 ? 19.402 21.612 -5.436 1.00 97.31 316 ALA A N 1
ATOM 2450 C CA . ALA A 1 316 ? 19.016 22.983 -5.129 1.00 97.31 316 ALA A CA 1
ATOM 2451 C C . ALA A 1 316 ? 19.821 23.528 -3.937 1.00 97.31 316 ALA A C 1
ATOM 2453 O O . ALA A 1 316 ? 20.384 24.618 -4.030 1.00 97.31 316 ALA A O 1
ATOM 2454 N N . ASP A 1 317 ? 19.960 22.736 -2.873 1.00 95.88 317 ASP A N 1
ATOM 2455 C CA . ASP A 1 317 ? 20.751 23.085 -1.686 1.00 95.88 317 ASP A CA 1
ATOM 2456 C C . ASP A 1 317 ? 22.247 23.253 -2.003 1.00 95.88 317 ASP A C 1
ATOM 2458 O O . ASP A 1 317 ? 22.925 24.093 -1.409 1.00 95.88 317 ASP A O 1
ATOM 2462 N N . ARG A 1 318 ? 22.761 22.509 -2.991 1.00 96.31 318 ARG A N 1
ATOM 2463 C CA . ARG A 1 318 ? 24.133 22.642 -3.513 1.00 96.31 318 ARG A CA 1
ATOM 2464 C C . ARG A 1 318 ? 24.329 23.853 -4.440 1.00 96.31 318 ARG A C 1
ATOM 2466 O O . ARG A 1 318 ? 25.454 24.159 -4.829 1.00 96.31 318 ARG A O 1
ATOM 2473 N N . GLY A 1 319 ? 23.253 24.553 -4.806 1.00 95.25 319 GLY A N 1
ATOM 2474 C CA . GLY A 1 319 ? 23.275 25.701 -5.720 1.00 95.25 319 GLY A CA 1
ATOM 2475 C C . GLY A 1 319 ? 23.178 25.340 -7.208 1.00 95.25 319 GLY A C 1
ATOM 2476 O O . GLY A 1 319 ? 23.209 26.228 -8.060 1.00 95.25 319 GLY A O 1
ATOM 2477 N N . GLU A 1 320 ? 22.984 24.066 -7.555 1.00 96.88 320 GLU A N 1
ATOM 2478 C CA . GLU A 1 320 ? 22.781 23.582 -8.929 1.00 96.88 320 GLU A CA 1
ATOM 2479 C C . GLU A 1 320 ? 21.314 23.754 -9.376 1.00 96.88 320 GLU A C 1
ATOM 2481 O O . GLU A 1 320 ? 20.648 22.840 -9.872 1.00 96.88 320 GLU A O 1
ATOM 2486 N N . ILE A 1 321 ? 20.790 24.974 -9.205 1.00 96.75 321 ILE A N 1
ATOM 2487 C CA . ILE A 1 321 ? 19.356 25.293 -9.292 1.00 96.75 321 ILE A CA 1
ATOM 2488 C C . ILE A 1 321 ? 18.742 24.943 -10.660 1.00 96.75 321 ILE A C 1
ATOM 2490 O O . ILE A 1 321 ? 17.586 24.523 -10.745 1.00 96.75 321 ILE A O 1
ATOM 2494 N N . ALA A 1 322 ? 19.497 25.105 -11.750 1.00 96.44 322 ALA A N 1
ATOM 2495 C CA . ALA A 1 322 ? 19.001 24.825 -13.098 1.00 96.44 322 ALA A CA 1
ATOM 2496 C C . ALA A 1 322 ? 18.728 23.329 -13.333 1.00 96.44 322 ALA A C 1
ATOM 2498 O O . ALA A 1 322 ? 17.747 22.990 -13.996 1.00 96.44 322 ALA A O 1
ATOM 2499 N N . GLU A 1 323 ? 19.566 22.439 -12.797 1.00 96.88 323 GLU A N 1
ATOM 2500 C CA . GLU A 1 323 ? 19.373 20.991 -12.932 1.00 96.88 323 GLU A CA 1
ATOM 2501 C C . GLU A 1 323 ? 18.305 20.488 -11.958 1.00 96.88 323 GLU A C 1
ATOM 2503 O O . GLU A 1 323 ? 17.409 19.738 -12.355 1.00 96.88 323 GLU A O 1
ATOM 2508 N N . ALA A 1 324 ? 18.307 21.016 -10.729 1.00 98.00 324 ALA A N 1
ATOM 2509 C CA . ALA A 1 324 ? 17.241 20.794 -9.759 1.00 98.00 324 ALA A CA 1
ATOM 2510 C C . ALA A 1 324 ? 15.854 21.088 -10.356 1.00 98.00 324 ALA A C 1
ATOM 2512 O O . ALA A 1 324 ? 14.946 20.262 -10.266 1.00 98.00 324 ALA A O 1
ATOM 2513 N N . ALA A 1 325 ? 15.690 22.224 -11.043 1.00 97.69 325 ALA A N 1
ATOM 2514 C CA . ALA A 1 325 ? 14.419 22.604 -11.659 1.00 97.69 325 ALA A CA 1
ATOM 2515 C C . ALA A 1 325 ? 13.949 21.622 -12.746 1.00 97.69 325 ALA A C 1
ATOM 2517 O O . ALA A 1 325 ? 12.748 21.368 -12.864 1.00 97.69 325 ALA A O 1
ATOM 2518 N N . LYS A 1 326 ? 14.864 21.034 -13.531 1.00 97.31 326 LYS A N 1
ATOM 2519 C CA . LYS A 1 326 ? 14.504 20.011 -14.530 1.00 97.31 326 LYS A CA 1
ATOM 2520 C C . LYS A 1 326 ? 14.021 18.728 -13.861 1.00 97.31 326 LYS A C 1
ATOM 2522 O O . LYS A 1 326 ? 12.994 18.178 -14.264 1.00 97.31 326 LYS A O 1
ATOM 2527 N N . LEU A 1 327 ? 14.737 18.267 -12.836 1.00 97.69 327 LEU A N 1
ATOM 2528 C CA . LEU A 1 327 ? 14.378 17.062 -12.088 1.00 97.69 327 LEU A CA 1
ATOM 2529 C C . LEU A 1 327 ? 13.044 17.227 -11.362 1.00 97.69 327 LEU A C 1
ATOM 2531 O O . LEU A 1 327 ? 12.195 16.339 -11.441 1.00 97.69 327 LEU A O 1
ATOM 2535 N N . ALA A 1 328 ? 12.831 18.374 -10.717 1.00 97.25 328 ALA A N 1
ATOM 2536 C CA . ALA A 1 328 ? 11.604 18.660 -9.987 1.00 97.25 328 ALA A CA 1
ATOM 2537 C C . ALA A 1 328 ? 10.390 18.731 -10.925 1.00 97.25 328 ALA A C 1
ATOM 2539 O O . ALA A 1 328 ? 9.354 18.126 -10.643 1.00 97.25 328 ALA A O 1
ATOM 2540 N N . LYS A 1 329 ? 10.546 19.367 -12.096 1.00 97.25 329 LYS A N 1
ATOM 2541 C CA . LYS A 1 329 ? 9.529 19.345 -13.154 1.00 97.25 329 LYS A CA 1
ATOM 2542 C C . LYS A 1 329 ? 9.194 17.915 -13.569 1.00 97.25 329 LYS A C 1
ATOM 2544 O O . LYS A 1 329 ? 8.023 17.552 -13.642 1.00 97.25 329 LYS A O 1
ATOM 2549 N N . ARG A 1 330 ? 10.214 17.086 -13.816 1.00 97.12 330 ARG A N 1
ATOM 2550 C CA . ARG A 1 330 ? 10.001 15.699 -14.238 1.00 97.12 330 ARG A CA 1
ATOM 2551 C C . ARG A 1 330 ? 9.325 14.858 -13.155 1.00 97.12 330 ARG A C 1
ATOM 2553 O O . ARG A 1 330 ? 8.489 14.023 -13.483 1.00 97.12 330 ARG A O 1
ATOM 2560 N N . ALA A 1 331 ? 9.661 15.074 -11.885 1.00 96.81 331 ALA A N 1
ATOM 2561 C CA . ALA A 1 331 ? 8.989 14.421 -10.766 1.00 96.81 331 ALA A CA 1
ATOM 2562 C C . ALA A 1 331 ? 7.491 14.775 -10.726 1.00 96.81 331 ALA A C 1
ATOM 2564 O O . ALA A 1 331 ? 6.662 13.873 -10.624 1.00 96.81 331 ALA A O 1
ATOM 2565 N N . ALA A 1 332 ? 7.143 16.056 -10.888 1.00 96.44 332 ALA A N 1
ATOM 2566 C CA . ALA A 1 332 ? 5.752 16.514 -10.936 1.00 96.44 332 ALA A CA 1
ATOM 2567 C C . ALA A 1 332 ? 4.984 15.975 -12.159 1.00 96.44 332 ALA A C 1
ATOM 2569 O O . ALA A 1 332 ? 3.814 15.631 -12.050 1.00 96.44 332 ALA A O 1
ATOM 2570 N N . GLU A 1 333 ? 5.636 15.829 -13.317 1.00 95.94 333 GLU A N 1
ATOM 2571 C CA . GLU A 1 333 ? 5.027 15.187 -14.494 1.00 95.94 333 GLU A CA 1
ATOM 2572 C C . GLU A 1 333 ? 4.722 13.696 -14.275 1.00 95.94 333 GLU A C 1
ATOM 2574 O O . GLU A 1 333 ? 3.747 13.183 -14.823 1.00 95.94 333 GLU A O 1
ATOM 2579 N N . LEU A 1 334 ? 5.561 12.989 -13.509 1.00 93.94 334 LEU A N 1
ATOM 2580 C CA . LEU A 1 334 ? 5.379 11.565 -13.206 1.00 93.94 334 LEU A CA 1
ATOM 2581 C C . LEU A 1 334 ? 4.264 11.325 -12.178 1.00 93.94 334 LEU A C 1
ATOM 2583 O O . LEU A 1 334 ? 3.579 10.307 -12.249 1.00 93.94 334 LEU A O 1
ATOM 2587 N N . GLU A 1 335 ? 4.079 12.245 -11.231 1.00 91.19 335 GLU A N 1
ATOM 2588 C CA . GLU A 1 335 ? 3.070 12.151 -10.170 1.00 91.19 335 GLU A CA 1
ATOM 2589 C C . GLU A 1 335 ? 2.290 13.472 -10.039 1.00 91.19 335 GLU A C 1
ATOM 2591 O O . GLU A 1 335 ? 2.420 14.184 -9.041 1.00 91.19 335 GLU A O 1
ATOM 2596 N N . PRO A 1 336 ? 1.441 13.811 -11.028 1.00 90.75 336 PRO A N 1
ATOM 2597 C CA . PRO A 1 336 ? 0.796 15.124 -11.113 1.00 90.75 336 PRO A CA 1
ATOM 2598 C C . PRO A 1 336 ? -0.200 15.401 -9.984 1.00 90.75 336 PRO A C 1
ATOM 2600 O O . PRO A 1 336 ? -0.551 16.553 -9.740 1.00 90.75 336 PRO A O 1
ATOM 2603 N N . THR A 1 337 ? -0.665 14.367 -9.283 1.00 87.00 337 THR A N 1
ATOM 2604 C CA . THR A 1 337 ? -1.603 14.485 -8.159 1.00 87.00 337 THR A CA 1
ATOM 2605 C C . THR A 1 337 ? -0.921 14.397 -6.794 1.00 87.00 337 THR A C 1
ATOM 2607 O O . THR A 1 337 ? -1.603 14.488 -5.776 1.00 87.00 337 THR A O 1
ATOM 2610 N N . ASP A 1 338 ? 0.400 14.199 -6.738 1.00 86.81 338 ASP A N 1
ATOM 2611 C CA . ASP A 1 338 ? 1.129 14.114 -5.473 1.00 86.81 338 ASP A CA 1
ATOM 2612 C C . ASP A 1 338 ? 1.453 15.526 -4.963 1.00 86.81 338 ASP A C 1
ATOM 2614 O O . ASP A 1 338 ? 2.318 16.232 -5.487 1.00 86.81 338 ASP A O 1
ATOM 2618 N N . ALA A 1 339 ? 0.708 15.965 -3.945 1.00 86.81 339 ALA A N 1
ATOM 2619 C CA . ALA A 1 339 ? 0.797 17.320 -3.407 1.00 86.81 339 ALA A CA 1
ATOM 2620 C C . ALA A 1 339 ? 2.201 17.664 -2.883 1.00 86.81 339 ALA A C 1
ATOM 2622 O O . ALA A 1 339 ? 2.654 18.796 -3.050 1.00 86.81 339 ALA A O 1
ATOM 2623 N N . HIS A 1 340 ? 2.908 16.694 -2.299 1.00 87.50 340 HIS A N 1
ATOM 2624 C CA . HIS A 1 340 ? 4.247 16.902 -1.756 1.00 87.50 340 HIS A CA 1
ATOM 2625 C C . HIS A 1 340 ? 5.274 17.104 -2.878 1.00 87.50 340 HIS A C 1
ATOM 2627 O O . HIS A 1 340 ? 6.073 18.042 -2.832 1.00 87.50 340 HIS A O 1
ATOM 2633 N N . ILE A 1 341 ? 5.226 16.275 -3.926 1.00 92.25 341 ILE A N 1
ATOM 2634 C CA . ILE A 1 341 ? 6.085 16.446 -5.109 1.00 92.25 341 ILE A CA 1
ATOM 2635 C C . ILE A 1 341 ? 5.796 17.784 -5.801 1.00 92.25 341 ILE A C 1
ATOM 2637 O O . ILE A 1 341 ? 6.728 18.517 -6.135 1.00 92.25 341 ILE A O 1
ATOM 2641 N N . ASN A 1 342 ? 4.521 18.141 -5.958 1.00 92.94 342 ASN A N 1
ATOM 2642 C CA . ASN A 1 342 ? 4.122 19.407 -6.569 1.00 92.94 342 ASN A CA 1
ATOM 2643 C C . ASN A 1 342 ? 4.589 20.628 -5.760 1.00 92.94 342 ASN A C 1
ATOM 2645 O O . ASN A 1 342 ? 5.064 21.604 -6.343 1.00 92.94 342 ASN A O 1
ATOM 2649 N N . ALA A 1 343 ? 4.502 20.577 -4.426 1.00 92.88 343 ALA A N 1
ATOM 2650 C CA . ALA A 1 343 ? 4.985 21.647 -3.554 1.00 92.88 343 ALA A CA 1
ATOM 2651 C C . ALA A 1 343 ? 6.505 21.845 -3.677 1.00 92.88 343 ALA A C 1
ATOM 2653 O O . ALA A 1 343 ? 6.972 22.980 -3.813 1.00 92.88 343 ALA A O 1
ATOM 2654 N N . ARG A 1 344 ? 7.272 20.749 -3.706 1.00 94.06 344 ARG A N 1
ATOM 2655 C CA . ARG A 1 344 ? 8.732 20.780 -3.912 1.00 94.06 344 ARG A CA 1
ATOM 2656 C C . ARG A 1 344 ? 9.101 21.345 -5.277 1.00 94.06 344 ARG A C 1
ATOM 2658 O O . ARG A 1 344 ? 9.932 22.246 -5.366 1.00 94.06 344 ARG A O 1
ATOM 2665 N N . ALA A 1 345 ? 8.425 20.895 -6.333 1.00 95.38 345 ALA A N 1
ATOM 2666 C CA . ALA A 1 345 ? 8.636 21.418 -7.678 1.00 95.38 345 ALA A CA 1
ATOM 2667 C C . ALA A 1 345 ? 8.353 22.921 -7.767 1.00 95.38 345 ALA A C 1
ATOM 2669 O O . ALA A 1 345 ? 9.166 23.668 -8.314 1.00 95.38 345 ALA A O 1
ATOM 2670 N N . ALA A 1 346 ? 7.252 23.390 -7.176 1.00 95.94 346 ALA A N 1
ATOM 2671 C CA . ALA A 1 346 ? 6.930 24.813 -7.124 1.00 95.94 346 ALA A CA 1
ATOM 2672 C C . ALA A 1 346 ? 8.000 25.627 -6.374 1.00 95.94 346 ALA A C 1
ATOM 2674 O O . ALA A 1 346 ? 8.393 26.703 -6.833 1.00 95.94 346 ALA A O 1
ATOM 2675 N N . HIS A 1 347 ? 8.501 25.107 -5.249 1.00 96.38 347 HIS A N 1
ATOM 2676 C CA . HIS A 1 347 ? 9.571 25.743 -4.482 1.00 96.38 347 HIS A CA 1
ATOM 2677 C C . HIS A 1 347 ? 10.862 25.884 -5.303 1.00 96.38 347 HIS A C 1
ATOM 2679 O O . HIS A 1 347 ? 11.380 26.993 -5.446 1.00 96.38 347 HIS A O 1
ATOM 2685 N N . ILE A 1 348 ? 11.333 24.798 -5.920 1.00 97.00 348 ILE A N 1
ATOM 2686 C CA . ILE A 1 348 ? 12.560 24.798 -6.731 1.00 97.00 348 ILE A CA 1
ATOM 2687 C C . ILE A 1 348 ? 12.417 25.705 -7.959 1.00 97.00 348 ILE A C 1
ATOM 2689 O O . ILE A 1 348 ? 13.330 26.464 -8.285 1.00 97.00 348 ILE A O 1
ATOM 2693 N N . HIS A 1 349 ? 11.259 25.702 -8.625 1.00 95.00 349 HIS A N 1
ATOM 2694 C CA . HIS A 1 349 ? 11.019 26.603 -9.754 1.00 95.00 349 HIS A CA 1
ATOM 2695 C C . HIS A 1 349 ? 11.060 28.081 -9.355 1.00 95.00 349 HIS A C 1
ATOM 2697 O O . HIS A 1 349 ? 11.531 28.907 -10.140 1.00 95.00 349 HIS A O 1
ATOM 2703 N N . LYS A 1 350 ? 10.622 28.426 -8.139 1.00 95.69 350 LYS A N 1
ATOM 2704 C CA . LYS A 1 350 ? 10.751 29.787 -7.608 1.00 95.69 350 LYS A CA 1
ATOM 2705 C C . LYS A 1 350 ? 12.218 30.174 -7.406 1.00 95.69 350 LYS A C 1
ATOM 2707 O O . LYS A 1 350 ? 12.594 31.275 -7.803 1.00 95.69 350 LYS A O 1
ATOM 2712 N N . LEU A 1 351 ? 13.036 29.280 -6.844 1.00 94.69 351 LEU A N 1
ATOM 2713 C CA . LEU A 1 351 ? 14.482 29.502 -6.699 1.00 94.69 351 LEU A CA 1
ATOM 2714 C C . LEU A 1 351 ? 15.145 29.712 -8.064 1.00 94.69 351 LEU A C 1
ATOM 2716 O O . LEU A 1 351 ? 15.923 30.646 -8.243 1.00 94.69 351 LEU A O 1
ATOM 2720 N N . TRP A 1 352 ? 14.778 28.899 -9.057 1.00 95.50 352 TRP A N 1
ATOM 2721 C CA . TRP A 1 352 ? 15.290 29.036 -10.419 1.00 95.50 352 TRP A CA 1
ATOM 2722 C C . TRP A 1 352 ? 14.911 30.372 -11.060 1.00 95.50 352 TRP A C 1
ATOM 2724 O O . TRP A 1 352 ? 15.772 31.044 -11.621 1.00 95.50 352 TRP A O 1
ATOM 2734 N N . ALA A 1 353 ? 13.653 30.799 -10.920 1.00 93.50 353 ALA A N 1
ATOM 2735 C CA . ALA A 1 353 ? 13.188 32.085 -11.434 1.00 93.50 353 ALA A CA 1
ATOM 2736 C C . ALA A 1 353 ? 13.929 33.279 -10.807 1.00 93.50 353 ALA A C 1
ATOM 2738 O O . ALA A 1 353 ? 14.168 34.274 -11.483 1.00 93.50 353 ALA A O 1
ATOM 2739 N N . GLN A 1 354 ? 14.309 33.180 -9.531 1.00 93.31 354 GLN A N 1
ATOM 2740 C CA . GLN A 1 354 ? 15.111 34.199 -8.851 1.00 93.31 354 GLN A CA 1
ATOM 2741 C C . GLN A 1 354 ? 16.566 34.191 -9.333 1.00 93.31 354 GLN A C 1
ATOM 2743 O O . GLN A 1 354 ? 17.133 35.255 -9.561 1.00 93.31 354 GLN A O 1
ATOM 2748 N N . ALA A 1 355 ? 17.149 33.006 -9.531 1.00 90.69 355 ALA A N 1
ATOM 2749 C CA . ALA A 1 355 ? 18.533 32.850 -9.973 1.00 90.69 355 ALA A CA 1
ATOM 2750 C C . ALA A 1 355 ? 18.781 33.377 -11.396 1.00 90.69 355 ALA A C 1
ATOM 2752 O O . ALA A 1 355 ? 19.871 33.851 -11.675 1.00 90.69 355 ALA A O 1
ATOM 2753 N N . ILE A 1 356 ? 17.786 33.320 -12.291 1.00 92.19 356 ILE A N 1
ATOM 2754 C CA . ILE A 1 356 ? 17.904 33.861 -13.661 1.00 92.19 356 ILE A CA 1
ATOM 2755 C C . ILE A 1 356 ? 17.630 35.373 -13.761 1.00 92.19 356 ILE A C 1
ATOM 2757 O O . ILE A 1 356 ? 17.773 35.946 -14.839 1.00 92.19 356 ILE A O 1
ATOM 2761 N N . GLN A 1 357 ? 17.160 36.004 -12.679 1.00 84.00 357 GLN A N 1
ATOM 2762 C CA . GLN A 1 357 ? 16.891 37.448 -12.609 1.00 84.00 357 GLN A CA 1
ATOM 2763 C C . GLN A 1 357 ? 18.051 38.249 -11.997 1.00 84.00 357 GLN A C 1
ATOM 2765 O O . GLN A 1 357 ? 18.023 39.479 -12.059 1.00 84.00 357 GLN A O 1
ATOM 2770 N N . GLN A 1 358 ? 19.025 37.565 -11.395 1.00 65.50 358 GLN A N 1
ATOM 2771 C CA . GLN A 1 358 ? 20.286 38.119 -10.892 1.00 65.50 358 GLN A CA 1
ATOM 2772 C C . GLN A 1 358 ? 21.372 37.956 -11.954 1.00 65.50 358 GLN A C 1
ATOM 2774 O O . GLN A 1 358 ? 22.242 38.854 -12.022 1.00 65.50 358 GLN A O 1
#

Sequence (358 aa):
MPRLIAFFGNCQSGSLCTLYERCVVPITGDRVAYIASYSDLDSSGADTVASADILVNQVLDFAPDPRQVSASTRVVLVPHVAAPFLWPCSGTPHPSNSPAPYLDPSGPYDAELGDSFLNKLIAQNVPPELAVFEYLAADIPRLRQVDRMREIALDRQRMRDQACGGYGVADLIDSRIASEKLFCTVNHPERMLALRLAAEVFERIGVPGECLDAVEAYTDRLFPPNEAPIHPAVARHFGLSYADANTRYRFFDEGRFTFTEYAHRYMNYAWNPDLPFGMHLAREGQHEQAIEVLQRAVEASPGSAAGRAVLADLLADRGEIAEAAKLAKRAAELEPTDAHINARAAHIHKLWAQAIQQ

Radius of gyration: 22.23 Å; chains: 1; bounding box: 48×64×55 Å

Secondary structure (DSSP, 8-state):
---EEEEEESHHHHHHHHHHHHHTHHHH--EEEEEETTSPPPHHHHHHHHH-SEEEEEE-SSS-------TT-EEEEEE----GGGSTT-SS--TT----TTS-TT-TT-SSS--HHHHHHHHTT--HHHHHHHHHHS-HHHHTTHHHHHHHHHHHHHHHHHHTTS--HHHHHHHHTTTS--BSSSS-B-HHHHHHHHHHHHHHHT--HHHHHHHHT--S-SS-S--PPPPHHHHHHHT-TT-STT-EEEETTTEEEEHHHHHHHHHTT---THHHHHHHHHHTT-HHHHHHHHHHHHHH-TT-HHHHHHHHHHHHHTT-HHHHHHHHHHHHHHSTT-HHHHHHHHHHHHHHHHHTT-

pLDDT: mean 92.61, std 7.79, range [56.69, 98.69]

Foldseek 3Di:
DAFEEEQEEALLSVLLQVLCVPLFCVPRVHHYYYDYFPDDQDPVNLVSQQRGQEYAWEDDPDDDGSVPYDPNYHYAYAYQDFQCLQVLFAQQFQPPFQADPLDDRQGQGHRQQDGNQLNVCLVVVNDLVVSLVCLLPDLCCVVSVSVVVLVVNLVVRCVSCVVRPHHCRSVVCVPPVQEDQQAQTGRHGDLVNSLVSSLVSCVVVPGDPSSNVVSVVDDDDSDQQWGHAGRQSSNVVSNRPQHHQPRWTDRHLQATHGPSRSSSCSSVVHDQPLQSVLVSCVVVVVLVVSLVSLVVRCVVRVRRLPSLLSNLVSCVVVVVLVSSLVSLVSSCVSPVPRPVSVVSNVVSVVSVVVVVVD

Organism: NCBI:txid1231350